Protein AF-A0A968HLN9-F1 (afdb_monomer)

Nearest PDB structures (foldseek):
  6zmz-assembly1_AAA  TM=4.557E-01  e=1.512E-01  Thermoproteus uzoniensis
  4cr3-assembly1_W  TM=6.398E-01  e=1.489E+00  Saccharomyces cerevisiae
  3bof-assembly1_B  TM=3.908E-01  e=5.205E-01  Thermotoga maritima
  8wp5-assembly1_A  TM=4.294E-01  e=1.685E+00  Lycium barbarum
  7f1b-assembly1_A  TM=4.075E-01  e=7.427E+00  Candidatus Odinarchaeum yellowstonii

Structure (mmCIF, N/CA/C/O backbone):
data_AF-A0A968HLN9-F1
#
_entry.id   AF-A0A968HLN9-F1
#
loop_
_atom_site.group_PDB
_atom_site.id
_atom_site.type_symbol
_atom_site.label_atom_id
_atom_site.label_alt_id
_atom_site.label_comp_id
_atom_site.label_asym_id
_atom_site.label_entity_id
_atom_site.label_seq_id
_atom_site.pdbx_PDB_ins_code
_atom_site.Cartn_x
_atom_site.Cartn_y
_atom_site.Cartn_z
_atom_site.occupancy
_atom_site.B_iso_or_equiv
_atom_site.auth_seq_id
_atom_site.auth_comp_id
_atom_site.auth_asym_id
_atom_site.auth_atom_id
_atom_site.pdbx_PDB_model_num
ATOM 1 N N . MET A 1 1 ? 10.246 9.415 1.550 1.00 47.06 1 MET A N 1
ATOM 2 C CA . MET A 1 1 ? 8.788 9.503 1.783 1.00 47.06 1 MET A CA 1
ATOM 3 C C . MET A 1 1 ? 8.333 8.751 3.040 1.00 47.06 1 MET A C 1
ATOM 5 O O . MET A 1 1 ? 7.168 8.877 3.373 1.00 47.06 1 MET A O 1
ATOM 9 N N . ALA A 1 2 ? 9.206 8.010 3.747 1.00 43.88 2 ALA A N 1
ATOM 10 C CA . ALA A 1 2 ? 8.809 7.194 4.905 1.00 43.88 2 ALA A CA 1
ATOM 11 C C . ALA A 1 2 ? 9.745 7.294 6.136 1.00 43.88 2 ALA A C 1
ATOM 13 O O . ALA A 1 2 ? 9.600 6.511 7.062 1.00 43.88 2 ALA A O 1
ATOM 14 N N . SER A 1 3 ? 10.699 8.235 6.165 1.00 43.88 3 SER A N 1
ATOM 15 C CA . SER A 1 3 ? 11.645 8.401 7.293 1.00 43.88 3 SER A CA 1
ATOM 16 C C . SER A 1 3 ? 12.257 9.807 7.410 1.00 43.88 3 SER A C 1
ATOM 18 O O . SER A 1 3 ? 13.321 9.996 7.997 1.00 43.88 3 SER A O 1
ATOM 20 N N . GLY A 1 4 ? 11.627 10.809 6.784 1.00 44.47 4 GLY A N 1
ATOM 21 C CA . GLY A 1 4 ? 12.036 12.210 6.938 1.00 44.47 4 GLY A CA 1
ATOM 22 C C . GLY A 1 4 ? 11.512 12.796 8.251 1.00 44.47 4 GLY A C 1
ATOM 23 O O . GLY A 1 4 ? 10.702 12.166 8.905 1.00 44.47 4 GLY A O 1
ATOM 24 N N . ALA A 1 5 ? 11.921 14.018 8.601 1.00 40.78 5 ALA A N 1
ATOM 25 C CA . ALA A 1 5 ? 11.563 14.690 9.862 1.00 40.78 5 ALA A CA 1
ATOM 26 C C . ALA A 1 5 ? 10.052 14.975 10.087 1.00 40.78 5 ALA A C 1
ATOM 28 O O . ALA A 1 5 ? 9.721 15.616 11.079 1.00 40.78 5 ALA A O 1
ATOM 29 N N . GLU A 1 6 ? 9.179 14.542 9.171 1.00 56.38 6 GLU A N 1
ATOM 30 C CA . GLU A 1 6 ? 7.708 14.557 9.260 1.00 56.38 6 GLU A CA 1
ATOM 31 C C . GLU A 1 6 ? 7.157 13.280 8.583 1.00 56.38 6 GLU A C 1
ATOM 33 O O . GLU A 1 6 ? 6.436 13.318 7.593 1.00 56.38 6 GLU A O 1
ATOM 38 N N . SER A 1 7 ? 7.601 12.107 9.038 1.00 68.94 7 SER A N 1
ATOM 39 C CA . SER A 1 7 ? 7.260 10.819 8.431 1.00 68.94 7 SER A CA 1
ATOM 40 C C . SER A 1 7 ? 5.811 10.384 8.715 1.00 68.94 7 SER A C 1
ATOM 42 O O . SER A 1 7 ? 5.208 10.833 9.683 1.00 68.94 7 SER A O 1
ATOM 44 N N . LEU A 1 8 ? 5.260 9.429 7.940 1.00 75.75 8 LEU A N 1
ATOM 45 C CA . LEU A 1 8 ? 3.994 8.734 8.276 1.00 75.75 8 LEU A CA 1
ATOM 46 C C . LEU A 1 8 ? 4.011 8.195 9.715 1.00 75.75 8 LEU A C 1
ATOM 48 O O . LEU A 1 8 ? 2.990 8.173 10.397 1.00 75.75 8 LEU A O 1
ATOM 52 N N . PHE A 1 9 ? 5.184 7.743 10.138 1.00 78.31 9 PHE A N 1
ATOM 53 C CA . PHE A 1 9 ? 5.446 7.193 11.455 1.00 78.31 9 PHE A CA 1
ATOM 54 C C . PHE A 1 9 ? 5.279 8.256 12.557 1.00 78.31 9 PHE A C 1
ATOM 56 O O . PHE A 1 9 ? 4.643 7.972 13.567 1.00 78.31 9 PHE A O 1
ATOM 63 N N . ASP A 1 10 ? 5.662 9.510 12.281 1.00 76.06 10 ASP A N 1
ATOM 64 C CA . ASP A 1 10 ? 5.589 10.655 13.202 1.00 76.06 10 ASP A CA 1
ATOM 65 C C . ASP A 1 10 ? 4.196 11.313 13.291 1.00 76.06 10 ASP A C 1
ATOM 67 O O . ASP A 1 10 ? 3.992 12.252 14.065 1.00 76.06 10 ASP A O 1
ATOM 71 N N . VAL A 1 11 ? 3.223 10.872 12.485 1.00 76.38 11 VAL A N 1
ATOM 72 C CA . VAL A 1 11 ? 1.872 11.453 12.475 1.00 76.38 11 VAL A CA 1
ATOM 73 C C . VAL A 1 11 ? 1.192 11.209 13.824 1.00 76.38 11 VAL A C 1
ATOM 75 O O . VAL A 1 11 ? 0.826 10.081 14.152 1.00 76.38 11 VAL A O 1
ATOM 78 N N . GLU A 1 12 ? 0.987 12.275 14.603 1.00 77.69 12 GLU A N 1
ATOM 79 C CA . GLU A 1 12 ? 0.301 12.184 15.892 1.00 77.69 12 GLU A CA 1
ATOM 80 C C . GLU A 1 12 ? -1.202 11.930 15.720 1.00 77.69 12 GLU A C 1
ATOM 82 O O . GLU A 1 12 ? -1.925 12.723 15.116 1.00 77.69 12 GLU A O 1
ATOM 87 N N . VAL A 1 13 ? -1.707 10.868 16.350 1.00 76.12 13 VAL A N 1
ATOM 88 C CA . VAL A 1 13 ? -3.147 10.625 16.476 1.00 76.12 13 VAL A CA 1
ATOM 89 C C . VAL A 1 13 ? -3.720 11.587 17.505 1.00 76.12 13 VAL A C 1
ATOM 91 O O . VAL A 1 13 ? -3.496 11.432 18.710 1.00 76.12 13 VAL A O 1
ATOM 94 N N . THR A 1 14 ? -4.496 12.567 17.039 1.00 74.69 14 THR A N 1
ATOM 95 C CA . THR A 1 14 ? -4.960 13.717 17.836 1.00 74.69 14 THR A CA 1
ATOM 96 C C . THR A 1 14 ? -5.628 13.314 19.159 1.00 74.69 14 THR A C 1
ATOM 98 O O . THR A 1 14 ? -5.418 13.944 20.199 1.00 74.69 14 THR A O 1
ATOM 101 N N . ASP A 1 15 ? -6.412 12.235 19.149 1.00 72.44 15 ASP A N 1
ATOM 102 C CA . ASP A 1 15 ? -7.182 11.767 20.309 1.00 72.44 15 ASP A CA 1
ATOM 103 C C . ASP A 1 15 ? -6.361 11.001 21.362 1.00 72.44 15 ASP A C 1
ATOM 105 O O . ASP A 1 15 ? -6.850 10.768 22.481 1.00 72.44 15 ASP A O 1
ATOM 109 N N . LEU A 1 16 ? -5.135 10.603 21.011 1.00 76.00 16 LEU A N 1
ATOM 110 C CA . LEU A 1 16 ? -4.209 9.846 21.855 1.00 76.00 16 LEU A CA 1
ATOM 111 C C . LEU A 1 16 ? -2.916 10.612 22.170 1.00 76.00 16 LEU A C 1
ATOM 113 O O . LEU A 1 16 ? -2.303 10.329 23.201 1.00 76.00 16 LEU A O 1
ATOM 117 N N . GLY A 1 17 ? -2.535 11.590 21.339 1.00 77.56 17 GLY A N 1
ATOM 118 C CA . GLY A 1 17 ? -1.300 12.367 21.475 1.00 77.56 17 GLY A CA 1
ATOM 119 C C . GLY A 1 17 ? -0.047 11.501 21.349 1.00 77.56 17 GLY A C 1
ATOM 120 O O . GLY A 1 17 ? 0.866 11.638 22.161 1.00 77.56 17 GLY A O 1
ATOM 121 N N . ARG A 1 18 ? -0.062 10.547 20.410 1.00 77.88 18 ARG A N 1
ATOM 122 C CA . ARG A 1 18 ? 1.025 9.597 20.143 1.00 77.88 18 ARG A CA 1
ATOM 123 C C . ARG A 1 18 ? 1.230 9.417 18.638 1.00 77.88 18 ARG A C 1
ATOM 125 O O . ARG A 1 18 ? 0.228 9.506 17.922 1.00 77.88 18 ARG A O 1
ATOM 132 N N . PRO A 1 19 ? 2.468 9.154 18.187 1.00 82.25 19 PRO A N 1
ATOM 133 C CA . PRO A 1 19 ? 2.762 8.862 16.787 1.00 82.25 19 PRO A CA 1
ATOM 134 C C . PRO A 1 19 ? 2.044 7.589 16.327 1.00 82.25 19 PRO A C 1
ATOM 136 O O . PRO A 1 19 ? 1.707 6.725 17.138 1.00 82.25 19 PRO A O 1
ATOM 139 N N . LEU A 1 20 ? 1.783 7.472 15.026 1.00 82.94 20 LEU A N 1
ATOM 140 C CA . LEU A 1 20 ? 1.048 6.348 14.449 1.00 82.94 20 LEU A CA 1
ATOM 141 C C . LEU A 1 20 ? 1.741 5.008 14.725 1.00 82.94 20 LEU A C 1
ATOM 143 O O . LEU A 1 20 ? 1.075 4.017 15.018 1.00 82.94 20 LEU A O 1
ATOM 147 N N . GLU A 1 21 ? 3.065 4.965 14.642 1.00 82.88 21 GLU A N 1
ATOM 148 C CA . GLU A 1 21 ? 3.851 3.735 14.791 1.00 82.88 21 GLU A CA 1
ATOM 149 C C . GLU A 1 21 ? 3.768 3.090 16.184 1.00 82.88 21 GLU A C 1
ATOM 151 O O . GLU A 1 21 ? 3.813 1.862 16.312 1.00 82.88 21 GLU A O 1
ATOM 156 N N . ASP A 1 22 ? 3.502 3.900 17.212 1.00 82.69 22 ASP A N 1
ATOM 157 C CA . ASP A 1 22 ? 3.206 3.431 18.567 1.00 82.69 22 ASP A CA 1
ATOM 158 C C . ASP A 1 22 ? 1.858 2.682 18.636 1.00 82.69 22 ASP A C 1
ATOM 160 O O . ASP A 1 22 ? 1.561 1.986 19.608 1.00 82.69 22 ASP A O 1
ATOM 164 N N . LEU A 1 23 ? 0.988 2.847 17.637 1.00 83.81 23 LEU A N 1
ATOM 165 C CA . LEU A 1 23 ? -0.427 2.471 17.710 1.00 83.81 23 LEU A CA 1
ATOM 166 C C . LEU A 1 23 ? -0.817 1.346 16.749 1.00 83.81 23 LEU A C 1
ATOM 168 O O . LEU A 1 23 ? -1.825 0.674 16.981 1.00 83.81 23 LEU A O 1
ATOM 172 N N . VAL A 1 24 ? -0.057 1.139 15.673 1.00 87.50 24 VAL A N 1
ATOM 173 C CA . VAL A 1 24 ? -0.370 0.156 14.625 1.00 87.50 24 VAL A CA 1
ATOM 174 C C . VAL A 1 24 ? 0.823 -0.716 14.265 1.00 87.50 24 VAL A C 1
ATOM 176 O O . VAL A 1 24 ? 1.973 -0.399 14.548 1.00 87.50 24 VAL A O 1
ATOM 179 N N . HIS A 1 25 ? 0.535 -1.818 13.574 1.00 90.50 25 HIS A N 1
ATOM 180 C CA . HIS A 1 25 ? 1.537 -2.519 12.782 1.00 90.50 25 HIS A CA 1
ATOM 181 C C . HIS A 1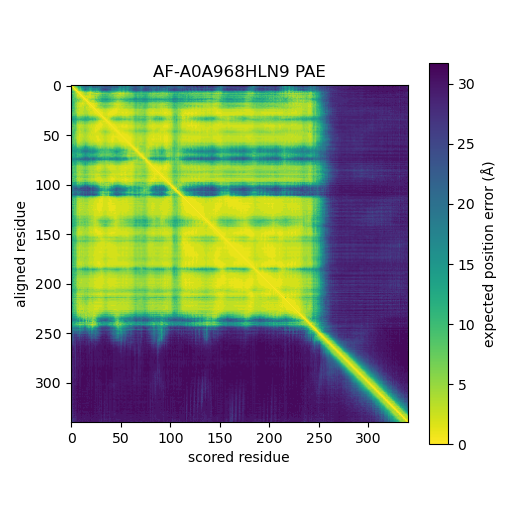 25 ? 1.454 -2.040 11.335 1.00 90.50 25 HIS A C 1
ATOM 183 O O . HIS A 1 25 ? 0.377 -2.068 10.734 1.00 90.50 25 HIS A O 1
ATOM 189 N N . LEU A 1 26 ? 2.587 -1.638 10.767 1.00 91.44 26 LEU A N 1
ATOM 190 C CA . LEU A 1 26 ? 2.676 -1.162 9.390 1.00 91.44 26 LEU A CA 1
ATOM 191 C C . LEU A 1 26 ? 3.357 -2.206 8.513 1.00 91.44 26 LEU A C 1
ATOM 193 O O . LEU A 1 26 ? 4.258 -2.916 8.946 1.00 91.44 26 LEU A O 1
ATOM 197 N N . GLY A 1 27 ? 2.894 -2.308 7.271 1.00 94.56 27 GLY A N 1
ATOM 198 C CA . GLY A 1 27 ? 3.486 -3.148 6.236 1.00 94.56 27 GLY A CA 1
ATOM 199 C C . GLY A 1 27 ? 3.497 -2.399 4.909 1.00 94.56 27 GLY A C 1
ATOM 200 O O . GLY A 1 27 ? 2.687 -1.497 4.692 1.00 94.56 27 GLY A O 1
ATOM 201 N N . LEU A 1 28 ? 4.418 -2.770 4.024 1.00 95.88 28 LEU A N 1
ATOM 202 C CA . LEU A 1 28 ? 4.656 -2.087 2.757 1.00 95.88 28 LEU A CA 1
ATOM 203 C C . LEU A 1 28 ? 4.607 -3.071 1.598 1.00 95.88 28 LEU A C 1
ATOM 205 O O . LEU A 1 28 ? 5.318 -4.079 1.584 1.00 95.88 28 LEU A O 1
ATOM 209 N N . ILE A 1 29 ? 3.806 -2.740 0.589 1.00 95.94 29 ILE A N 1
ATOM 210 C CA . ILE A 1 29 ? 3.745 -3.460 -0.680 1.00 95.94 29 ILE A CA 1
ATOM 211 C C . ILE A 1 29 ? 4.035 -2.477 -1.804 1.00 95.94 29 ILE A C 1
ATOM 213 O O . ILE A 1 29 ? 3.473 -1.386 -1.846 1.00 95.94 29 ILE A O 1
ATOM 217 N N . VAL A 1 30 ? 4.877 -2.900 -2.740 1.00 93.38 30 VAL A N 1
ATOM 218 C CA . VAL A 1 30 ? 5.107 -2.197 -4.006 1.00 93.38 30 VAL A CA 1
ATOM 219 C C . VAL A 1 30 ? 4.538 -3.001 -5.157 1.00 93.38 30 VAL A C 1
ATOM 221 O O . VAL A 1 30 ? 4.338 -4.213 -5.054 1.00 93.38 30 VAL A O 1
ATOM 224 N N . PHE A 1 31 ? 4.264 -2.316 -6.257 1.00 93.06 31 PHE A N 1
ATOM 225 C CA . PHE A 1 31 ? 3.805 -2.890 -7.510 1.00 93.06 31 PHE A CA 1
ATOM 226 C C . PHE A 1 31 ? 4.233 -1.974 -8.651 1.00 93.06 31 PHE A C 1
ATOM 228 O O . PHE A 1 31 ? 4.502 -0.794 -8.440 1.00 93.06 31 PHE A O 1
ATOM 235 N N . GLY A 1 32 ? 4.263 -2.508 -9.867 1.00 88.25 32 GLY A N 1
ATOM 236 C CA . GLY A 1 32 ? 4.588 -1.678 -11.013 1.00 88.25 32 GLY A CA 1
ATOM 237 C C . GLY A 1 32 ? 4.592 -2.451 -12.318 1.00 88.25 32 GLY A C 1
ATOM 238 O O . GLY A 1 32 ? 3.652 -2.316 -13.091 1.00 88.25 32 GLY A O 1
ATOM 239 N N . SER A 1 33 ? 5.612 -3.279 -12.553 1.00 85.62 33 SER A N 1
ATOM 240 C CA . SER A 1 33 ? 5.805 -4.103 -13.759 1.00 85.62 33 SER A CA 1
ATOM 241 C C . SER A 1 33 ? 5.303 -5.551 -13.623 1.00 85.62 33 SER A C 1
ATOM 243 O O . SER A 1 33 ? 5.229 -6.094 -12.52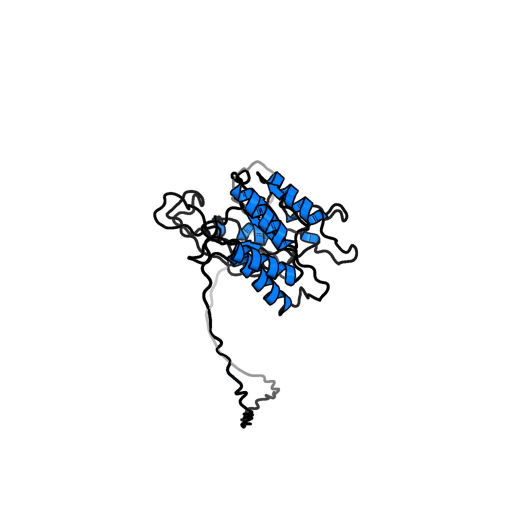3 1.00 85.62 33 SER A O 1
ATOM 245 N N . ASP A 1 34 ? 4.981 -6.195 -14.753 1.00 83.00 34 ASP A N 1
ATOM 246 C CA . ASP A 1 34 ? 4.646 -7.624 -14.859 1.00 83.00 34 ASP A CA 1
ATOM 247 C C . ASP A 1 34 ? 5.832 -8.49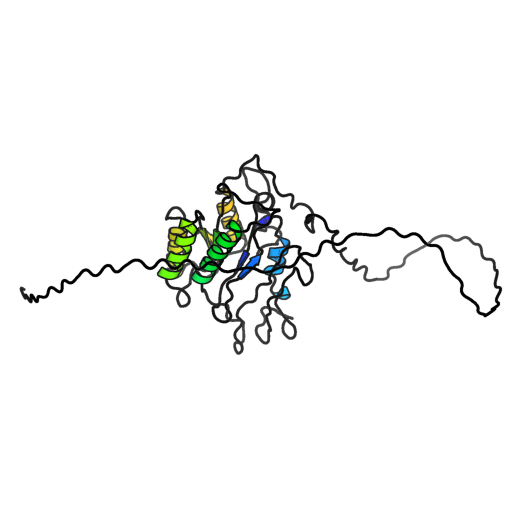0 -15.325 1.00 83.00 34 ASP A C 1
ATOM 249 O O . ASP A 1 34 ? 5.795 -9.718 -15.201 1.00 83.00 34 ASP A O 1
ATOM 253 N N . ALA A 1 35 ? 6.891 -7.863 -15.845 1.00 78.62 35 ALA A N 1
ATOM 254 C CA . ALA A 1 35 ? 8.084 -8.528 -16.352 1.00 78.62 35 ALA A CA 1
ATOM 255 C C . ALA A 1 35 ? 9.358 -7.687 -16.089 1.00 78.62 35 ALA A C 1
ATOM 257 O O . ALA A 1 35 ? 9.666 -6.777 -16.864 1.00 78.62 35 ALA A O 1
ATOM 258 N N . PRO A 1 36 ? 10.139 -8.004 -15.036 1.00 78.81 36 PRO A N 1
ATOM 259 C CA . PRO A 1 36 ? 9.810 -8.961 -13.976 1.00 78.81 36 PRO A CA 1
ATOM 260 C C . PRO A 1 36 ? 8.613 -8.486 -13.124 1.00 78.81 36 PRO A C 1
ATOM 262 O O . PRO A 1 36 ? 8.410 -7.278 -13.017 1.00 78.81 36 PRO A O 1
ATOM 265 N N . PRO A 1 37 ? 7.843 -9.407 -12.506 1.00 84.25 37 PRO A N 1
ATOM 266 C CA . PRO A 1 37 ? 6.770 -9.040 -11.587 1.00 84.25 37 PRO A CA 1
ATOM 267 C C . PRO A 1 37 ? 7.321 -8.293 -10.374 1.00 84.25 37 PRO A C 1
ATOM 269 O O . PRO A 1 37 ? 8.125 -8.839 -9.605 1.00 84.25 37 PRO A O 1
ATOM 272 N N . GLU A 1 38 ? 6.876 -7.058 -10.212 1.00 88.31 38 GLU A N 1
ATOM 273 C CA . GLU A 1 38 ? 7.338 -6.146 -9.169 1.00 88.31 38 GLU A CA 1
ATOM 274 C C . GLU A 1 38 ? 6.444 -6.172 -7.929 1.00 88.31 38 GLU A C 1
ATOM 276 O O . GLU A 1 38 ? 6.838 -5.663 -6.887 1.00 88.31 38 GLU A O 1
ATOM 281 N N . GLU A 1 39 ? 5.269 -6.810 -7.997 1.00 92.00 39 GLU A N 1
ATOM 282 C CA . GLU A 1 39 ? 4.374 -6.937 -6.852 1.00 92.00 39 GLU A CA 1
ATOM 283 C C . GLU A 1 39 ? 5.015 -7.742 -5.706 1.00 92.00 39 GLU A C 1
ATOM 285 O O . GLU A 1 39 ? 5.119 -8.979 -5.750 1.00 92.00 39 GLU A O 1
ATOM 290 N N . LYS A 1 40 ? 5.455 -7.044 -4.653 1.00 92.94 40 LYS A N 1
ATOM 291 C CA . LYS A 1 40 ? 6.174 -7.619 -3.506 1.00 92.94 40 LYS A CA 1
ATOM 292 C C . LYS A 1 40 ? 5.730 -6.979 -2.201 1.00 92.94 40 LYS A C 1
ATOM 294 O O . LYS A 1 40 ? 5.546 -5.771 -2.133 1.00 92.94 40 LYS A O 1
ATOM 299 N N . VAL A 1 41 ? 5.645 -7.804 -1.161 1.00 95.69 41 VAL A N 1
ATOM 300 C CA . VAL A 1 41 ? 5.707 -7.333 0.226 1.00 95.69 41 VAL A CA 1
ATOM 301 C C . VAL A 1 41 ? 7.166 -6.981 0.493 1.00 95.69 41 VAL A C 1
ATOM 303 O O . VAL A 1 41 ? 8.026 -7.861 0.401 1.00 95.69 41 VAL A O 1
ATOM 306 N N . LEU A 1 42 ? 7.436 -5.700 0.728 1.00 95.31 42 LEU A N 1
ATOM 307 C CA . LEU A 1 42 ? 8.758 -5.208 1.103 1.00 95.31 42 LEU A CA 1
ATOM 308 C C . LEU A 1 42 ? 8.960 -5.288 2.609 1.00 95.31 42 LEU A C 1
ATOM 310 O O . LEU A 1 42 ? 9.998 -5.754 3.057 1.00 95.31 42 LEU A O 1
ATOM 314 N N . VAL A 1 43 ? 7.938 -4.898 3.368 1.00 95.00 43 VAL A N 1
ATOM 315 C CA . VAL A 1 43 ? 7.931 -4.934 4.832 1.00 95.00 43 VAL A CA 1
ATOM 316 C C . VAL A 1 43 ? 6.646 -5.627 5.269 1.00 95.00 43 VAL A C 1
ATOM 318 O O . VAL A 1 43 ? 5.566 -5.277 4.787 1.00 95.00 43 VAL A O 1
ATOM 321 N N . GLN A 1 44 ? 6.750 -6.644 6.123 1.00 94.06 44 GLN A N 1
ATOM 322 C CA . GLN A 1 44 ? 5.575 -7.306 6.695 1.00 94.06 44 GLN A CA 1
ATOM 323 C C . GLN A 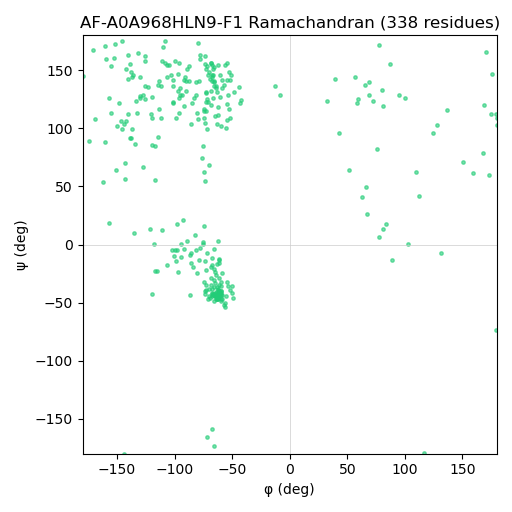1 44 ? 4.980 -6.456 7.827 1.00 94.06 44 GLN A C 1
ATOM 325 O O . GLN A 1 44 ? 5.678 -5.629 8.396 1.00 94.06 44 GLN A O 1
ATOM 330 N N . TYR A 1 45 ? 3.707 -6.678 8.173 1.00 92.69 45 TYR A N 1
ATOM 331 C CA . TYR A 1 45 ? 3.087 -6.043 9.336 1.00 92.69 45 TYR A CA 1
ATOM 332 C C . TYR A 1 45 ? 3.909 -6.267 10.611 1.00 92.69 45 TYR A C 1
ATOM 334 O O . TYR A 1 45 ? 3.993 -7.395 11.111 1.00 92.69 45 TYR A O 1
ATOM 342 N N . GLY A 1 46 ? 4.418 -5.181 11.183 1.00 89.75 46 GLY A N 1
ATOM 343 C CA . GLY A 1 46 ? 4.967 -5.182 12.530 1.00 89.75 46 GLY A CA 1
ATOM 344 C C . GLY A 1 46 ? 5.053 -3.785 13.142 1.00 89.75 46 GLY A C 1
ATOM 345 O O . GLY A 1 46 ? 4.763 -2.796 12.461 1.00 89.75 46 GLY A O 1
ATOM 346 N N . PRO A 1 47 ? 5.366 -3.722 14.443 1.00 86.56 47 PRO A N 1
ATOM 347 C CA . PRO A 1 47 ? 5.582 -2.470 15.159 1.00 86.56 47 PRO A CA 1
ATOM 348 C C . PRO A 1 47 ? 6.927 -1.857 14.762 1.00 86.56 47 PRO A C 1
ATOM 350 O O . PRO A 1 47 ? 7.815 -2.616 14.381 1.00 86.56 47 PRO A O 1
ATOM 353 N N . CYS A 1 48 ? 7.068 -0.534 14.900 1.00 85.12 48 CYS A N 1
ATOM 354 C CA . CYS A 1 48 ? 8.363 0.155 14.810 1.00 85.12 48 CYS A CA 1
ATOM 355 C C . CYS A 1 48 ? 9.124 -0.225 13.517 1.00 85.12 48 CYS A C 1
ATOM 357 O O . CYS A 1 48 ? 10.099 -0.969 13.508 1.00 85.12 48 CYS A O 1
ATOM 359 N N . MET A 1 49 ? 8.530 0.137 12.372 1.00 87.38 49 MET A N 1
ATOM 360 C CA . MET A 1 49 ? 8.984 -0.282 11.033 1.00 87.38 49 MET A CA 1
A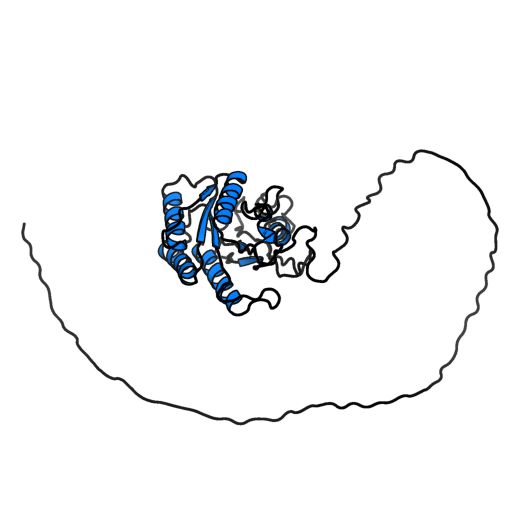TOM 361 C C . MET A 1 49 ? 9.564 0.882 10.225 1.00 87.38 49 MET A C 1
ATOM 363 O O . MET A 1 49 ? 9.739 0.759 9.007 1.00 87.38 49 MET A O 1
ATOM 367 N N . GLN A 1 50 ? 9.830 2.023 10.867 1.00 87.56 50 GLN A N 1
ATOM 368 C CA . GLN A 1 50 ? 10.297 3.226 10.186 1.00 87.56 50 GLN A CA 1
ATOM 369 C C . GLN A 1 50 ? 11.608 2.963 9.441 1.00 87.56 50 GLN A C 1
ATOM 371 O O . GLN A 1 50 ? 11.722 3.271 8.249 1.00 87.56 50 GLN A O 1
ATOM 376 N N . ASP A 1 51 ? 12.565 2.314 10.103 1.00 86.56 51 ASP A N 1
ATOM 377 C CA . ASP A 1 51 ? 13.862 1.985 9.515 1.00 86.56 51 ASP A CA 1
ATOM 378 C C . ASP A 1 51 ? 13.737 0.949 8.392 1.00 86.56 51 ASP A C 1
ATOM 380 O O . ASP A 1 51 ? 14.376 1.080 7.342 1.00 86.56 51 ASP A O 1
ATOM 384 N N . ASN A 1 52 ? 12.851 -0.037 8.546 1.00 91.19 52 ASN A N 1
ATOM 385 C CA . ASN A 1 52 ? 12.571 -1.029 7.511 1.00 91.19 52 ASN A CA 1
ATOM 386 C C . ASN A 1 52 ? 11.997 -0.370 6.252 1.00 91.19 52 ASN A C 1
ATOM 388 O O . ASN A 1 52 ? 12.414 -0.703 5.143 1.00 91.19 52 ASN A O 1
ATOM 392 N N . PHE A 1 53 ? 11.074 0.587 6.397 1.00 91.75 53 PHE A N 1
ATOM 393 C CA . PHE A 1 53 ? 10.525 1.345 5.270 1.00 91.75 53 PHE A CA 1
ATOM 394 C C . PHE A 1 53 ? 11.582 2.245 4.628 1.00 91.75 53 PHE A C 1
ATOM 396 O O . PHE A 1 53 ? 11.654 2.311 3.398 1.00 91.75 53 PHE A O 1
ATOM 403 N N . ALA A 1 54 ? 12.395 2.927 5.441 1.00 88.88 54 ALA A N 1
ATOM 404 C CA . ALA A 1 54 ? 13.484 3.777 4.973 1.00 88.88 54 ALA A CA 1
ATOM 405 C C . ALA A 1 54 ? 14.457 2.985 4.098 1.00 88.88 54 ALA A C 1
ATOM 407 O O . ALA A 1 54 ? 14.729 3.372 2.964 1.00 88.88 54 ALA A O 1
ATOM 408 N N . TRP A 1 55 ? 14.925 1.849 4.616 1.00 90.88 55 TRP A N 1
ATOM 409 C CA . TRP A 1 55 ? 15.863 0.971 3.934 1.00 90.88 55 TRP A CA 1
ATOM 410 C C . TRP A 1 55 ? 15.233 0.327 2.695 1.00 90.88 55 TRP A C 1
ATOM 412 O O . TRP A 1 55 ? 15.847 0.298 1.628 1.00 90.88 55 TRP A O 1
ATOM 422 N N . ALA A 1 56 ? 13.983 -0.136 2.797 1.00 92.56 56 ALA A N 1
ATOM 423 C CA . ALA A 1 56 ? 13.289 -0.785 1.690 1.00 92.56 56 ALA A CA 1
ATOM 424 C C . ALA A 1 56 ? 13.034 0.157 0.502 1.00 92.56 56 ALA A C 1
ATOM 426 O O . ALA A 1 56 ? 13.032 -0.292 -0.642 1.00 92.56 56 ALA A O 1
ATOM 427 N N . LEU A 1 57 ? 12.797 1.447 0.754 1.00 89.75 57 LEU A N 1
ATOM 428 C CA . LEU A 1 57 ? 12.489 2.442 -0.279 1.00 89.75 57 LEU A CA 1
ATOM 429 C C . LEU A 1 57 ? 13.697 3.281 -0.716 1.00 89.75 57 LEU A C 1
ATOM 431 O O . LEU A 1 57 ? 13.558 4.100 -1.628 1.00 89.75 57 LEU A O 1
ATOM 435 N N . ASP A 1 58 ? 14.862 3.115 -0.087 1.00 87.19 58 ASP A N 1
ATOM 436 C CA . ASP A 1 58 ? 16.081 3.796 -0.514 1.00 87.19 58 ASP A CA 1
ATOM 437 C C . ASP A 1 58 ? 16.609 3.141 -1.800 1.00 87.19 58 ASP A C 1
ATOM 439 O O . ASP A 1 58 ? 17.012 1.980 -1.784 1.00 87.19 58 ASP A O 1
ATOM 443 N N . PRO A 1 59 ? 16.669 3.852 -2.937 1.00 82.06 59 PRO A N 1
ATOM 444 C CA . PRO A 1 59 ? 17.220 3.277 -4.157 1.00 82.06 59 PRO A CA 1
ATOM 445 C C . PRO A 1 59 ? 18.677 2.808 -4.003 1.00 82.06 59 PRO A C 1
ATOM 447 O O . PRO A 1 59 ? 19.109 1.924 -4.737 1.00 82.06 59 PRO A O 1
ATOM 450 N N . ASN A 1 60 ? 19.450 3.353 -3.061 1.00 83.69 60 ASN A N 1
ATOM 451 C CA . ASN A 1 60 ? 20.834 2.929 -2.853 1.00 83.69 60 ASN A CA 1
ATOM 452 C C . ASN A 1 60 ? 20.953 1.507 -2.287 1.00 83.69 60 ASN A C 1
ATOM 454 O O . ASN A 1 60 ? 22.016 0.910 -2.433 1.00 83.69 60 ASN A O 1
ATOM 458 N N . THR A 1 61 ? 19.898 0.951 -1.679 1.00 87.56 61 THR A N 1
ATOM 459 C CA . THR A 1 61 ? 19.915 -0.426 -1.152 1.00 87.56 61 THR A CA 1
ATOM 460 C C . THR A 1 61 ? 19.692 -1.468 -2.242 1.00 87.56 61 THR A C 1
ATOM 462 O O . THR A 1 61 ? 20.142 -2.596 -2.119 1.00 87.56 61 THR A O 1
ATOM 465 N N . SER A 1 62 ? 19.044 -1.094 -3.346 1.00 85.12 62 SER A N 1
ATOM 466 C CA . SER A 1 62 ? 18.797 -1.995 -4.480 1.00 85.12 62 SER A CA 1
ATOM 467 C C . SER A 1 62 ? 19.762 -1.806 -5.646 1.00 85.12 62 SER A C 1
ATOM 469 O O . SER A 1 62 ? 19.703 -2.557 -6.622 1.00 85.12 62 SER A O 1
ATOM 471 N N . CYS A 1 63 ? 20.579 -0.756 -5.618 1.00 82.38 63 CYS A N 1
ATOM 472 C CA . CYS A 1 63 ? 21.422 -0.371 -6.738 1.00 82.38 63 CYS A CA 1
ATOM 473 C C . CYS A 1 63 ? 22.812 -1.017 -6.625 1.00 82.38 63 CYS A C 1
ATOM 475 O O . CYS A 1 63 ? 23.585 -0.711 -5.718 1.00 82.38 63 CYS A O 1
ATOM 477 N N . GLU A 1 64 ? 23.186 -1.842 -7.609 1.00 78.25 64 GLU A N 1
ATOM 478 C CA . GLU A 1 64 ? 24.511 -2.466 -7.686 1.00 78.25 64 GLU A CA 1
ATOM 479 C C . GLU A 1 64 ? 25.493 -1.713 -8.603 1.00 78.25 64 GLU A C 1
ATOM 481 O O . GLU A 1 64 ? 25.215 -1.415 -9.770 1.00 78.25 64 GLU A O 1
ATOM 486 N N . GLN A 1 65 ? 26.712 -1.473 -8.107 1.00 75.69 65 GLN A N 1
ATOM 487 C CA . GLN A 1 65 ? 27.814 -0.947 -8.920 1.00 75.69 65 GLN A CA 1
ATOM 488 C C . GLN A 1 65 ? 28.272 -1.966 -9.992 1.00 75.69 65 GLN A C 1
ATOM 490 O O . GLN A 1 65 ? 28.337 -3.164 -9.710 1.00 75.69 65 GLN A O 1
ATOM 495 N N . PRO A 1 66 ? 28.702 -1.525 -11.197 1.00 71.25 66 PRO A N 1
ATOM 496 C CA . PRO A 1 66 ? 28.873 -0.138 -11.637 1.00 71.25 66 PRO A CA 1
ATOM 497 C C . PRO A 1 66 ? 27.560 0.516 -12.098 1.00 71.25 66 PRO A C 1
ATOM 499 O O . PRO A 1 66 ? 26.800 -0.103 -12.839 1.00 71.25 66 PRO A O 1
ATOM 502 N N . GLY A 1 67 ? 27.352 1.789 -11.743 1.00 69.56 67 GLY A N 1
ATOM 503 C CA . GLY A 1 67 ? 26.199 2.576 -12.214 1.00 69.56 67 GLY A CA 1
ATOM 504 C C . GLY A 1 67 ? 25.425 3.325 -11.132 1.00 69.56 67 GLY A C 1
ATOM 505 O O . GLY A 1 67 ? 24.571 4.138 -11.458 1.00 69.56 67 GLY A O 1
ATOM 506 N N . CYS A 1 68 ? 25.751 3.102 -9.861 1.00 73.88 68 CYS A N 1
ATOM 507 C CA . CYS A 1 68 ? 24.968 3.584 -8.719 1.00 73.88 68 CYS A CA 1
ATOM 508 C C . CYS A 1 68 ? 25.482 4.876 -8.092 1.00 73.88 68 CYS A C 1
ATOM 510 O O . CYS A 1 68 ? 25.132 5.199 -6.964 1.00 73.88 68 CYS A O 1
ATOM 512 N N . ASP A 1 69 ? 26.319 5.620 -8.815 1.00 77.62 69 ASP A N 1
ATOM 513 C CA . ASP A 1 69 ? 26.759 6.948 -8.372 1.00 77.62 69 ASP A CA 1
ATOM 514 C C . ASP A 1 69 ? 25.598 7.957 -8.400 1.00 77.62 69 ASP A C 1
ATOM 516 O O . ASP A 1 69 ? 25.569 8.903 -7.616 1.00 77.62 69 ASP A O 1
ATOM 520 N N . ASP A 1 70 ? 24.640 7.741 -9.305 1.00 74.50 70 ASP A N 1
ATOM 521 C CA . ASP A 1 70 ? 23.351 8.422 -9.347 1.00 74.50 70 ASP A CA 1
ATOM 522 C C . ASP A 1 70 ? 22.266 7.372 -9.645 1.00 74.50 70 ASP A C 1
ATOM 524 O O . ASP A 1 70 ? 22.096 6.999 -10.812 1.00 74.50 70 ASP A O 1
ATOM 528 N N . PRO A 1 71 ? 21.525 6.879 -8.633 1.00 67.38 71 PRO A N 1
ATOM 529 C CA . PRO A 1 71 ? 20.457 5.899 -8.845 1.00 67.38 71 PRO A CA 1
ATOM 530 C C . PRO A 1 71 ? 19.329 6.421 -9.753 1.00 67.38 71 PRO A C 1
ATOM 532 O O . PRO A 1 71 ? 18.516 5.645 -10.251 1.00 67.38 71 PRO A O 1
ATOM 535 N N . TRP A 1 72 ? 19.288 7.726 -10.024 1.00 71.81 72 TRP A N 1
ATOM 536 C CA . TRP A 1 72 ? 18.336 8.363 -10.932 1.00 71.81 72 TRP A CA 1
ATOM 537 C C . TRP A 1 72 ? 18.948 8.690 -12.303 1.00 71.81 72 TRP A C 1
ATOM 539 O O . TRP A 1 72 ? 18.233 9.103 -13.218 1.00 71.81 72 TRP A O 1
ATOM 549 N N . GLY A 1 73 ? 20.254 8.464 -12.474 1.00 65.62 73 GLY A N 1
ATOM 550 C CA . GLY A 1 73 ? 21.047 8.852 -13.644 1.00 65.62 73 GLY A CA 1
ATOM 551 C C . GLY A 1 73 ? 20.768 8.038 -14.910 1.00 65.62 73 GLY A C 1
ATOM 552 O O . GLY A 1 73 ? 21.244 8.391 -15.991 1.00 65.62 73 GLY A O 1
ATOM 553 N N . GLY A 1 74 ? 19.963 6.976 -14.799 1.00 65.38 74 GLY A N 1
ATOM 554 C CA . GLY A 1 74 ? 19.626 6.081 -15.902 1.00 65.38 74 GLY A CA 1
ATOM 555 C C . GLY A 1 74 ? 20.740 5.082 -16.237 1.00 65.38 74 GLY A C 1
ATOM 556 O O . GLY A 1 74 ? 21.833 5.138 -15.682 1.00 65.38 74 GLY A O 1
ATOM 557 N N . PRO A 1 75 ? 20.473 4.108 -17.123 1.00 62.97 75 PRO A N 1
ATOM 558 C CA . PRO A 1 75 ? 21.359 2.969 -17.303 1.00 62.97 75 PRO A CA 1
ATOM 559 C C . PRO A 1 75 ? 22.730 3.313 -17.924 1.00 62.97 75 PR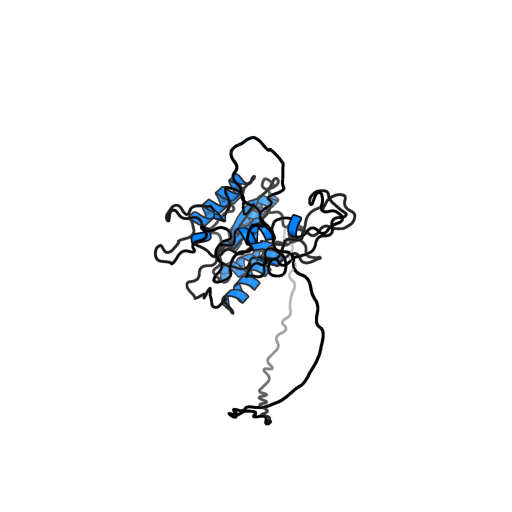O A C 1
ATOM 561 O O . PRO A 1 75 ? 22.836 4.252 -18.718 1.00 62.97 75 PRO A O 1
ATOM 564 N N . PRO A 1 76 ? 23.771 2.495 -17.661 1.00 67.88 76 PRO A N 1
ATOM 565 C CA . PRO A 1 76 ? 23.692 1.172 -17.037 1.00 67.88 76 PRO A CA 1
ATOM 566 C C . PRO A 1 76 ? 23.578 1.259 -15.509 1.00 67.88 76 PRO A C 1
ATOM 568 O O . PRO A 1 76 ? 24.526 1.655 -14.851 1.00 67.88 76 PRO A O 1
ATOM 571 N N . ILE A 1 77 ? 22.423 0.854 -14.976 1.00 71.12 77 ILE A N 1
ATOM 572 C CA . ILE A 1 77 ? 22.170 0.641 -13.552 1.00 71.12 77 ILE A CA 1
ATOM 573 C C . ILE A 1 77 ? 21.645 -0.781 -13.457 1.00 71.12 77 ILE A C 1
ATOM 575 O O . ILE A 1 77 ? 20.704 -1.141 -14.174 1.00 71.12 77 ILE A O 1
ATOM 579 N N . THR A 1 78 ? 22.290 -1.588 -12.623 1.00 74.50 78 THR A N 1
ATOM 580 C CA . THR A 1 78 ? 21.793 -2.917 -12.282 1.00 74.50 78 THR A CA 1
ATOM 581 C C . THR A 1 78 ? 21.042 -2.786 -10.975 1.00 74.50 78 THR A C 1
ATOM 583 O O . THR A 1 78 ? 21.582 -2.256 -10.009 1.00 74.50 78 THR A O 1
ATOM 586 N N . TRP A 1 79 ? 19.796 -3.242 -10.971 1.00 77.56 79 TRP A N 1
ATOM 587 C CA . TRP A 1 79 ? 18.982 -3.266 -9.773 1.00 77.56 79 TRP A CA 1
ATOM 588 C C . TRP A 1 79 ? 18.744 -4.708 -9.352 1.00 77.56 79 TRP A C 1
ATOM 590 O O . TRP A 1 79 ? 18.428 -5.546 -10.203 1.00 77.56 79 TRP A O 1
ATOM 600 N N . THR A 1 80 ? 18.857 -4.967 -8.055 1.00 80.75 80 THR A N 1
ATOM 601 C CA . THR A 1 80 ? 18.629 -6.279 -7.455 1.00 80.75 80 THR A CA 1
ATOM 602 C C . THR A 1 80 ? 17.829 -6.105 -6.168 1.00 80.75 80 THR A C 1
ATOM 604 O O . THR A 1 80 ? 17.996 -5.129 -5.446 1.00 80.75 80 THR A O 1
ATOM 607 N N . PHE A 1 81 ? 16.940 -7.056 -5.882 1.00 83.62 81 PHE A N 1
ATOM 608 C CA . PHE A 1 81 ? 16.320 -7.151 -4.563 1.00 83.62 81 PHE A CA 1
ATOM 609 C C . PHE A 1 81 ? 17.356 -7.618 -3.541 1.00 83.62 81 PHE A C 1
ATOM 611 O O . PHE A 1 81 ? 17.878 -8.729 -3.663 1.00 83.62 81 PHE A O 1
ATOM 618 N N . GLU A 1 82 ? 17.568 -6.825 -2.504 1.00 90.31 82 GLU A N 1
ATOM 619 C CA . GLU A 1 82 ? 18.276 -7.229 -1.297 1.00 90.31 82 GLU A CA 1
ATOM 620 C C . GLU A 1 82 ? 17.274 -7.571 -0.188 1.00 90.31 82 GLU A C 1
ATOM 622 O O . GLU A 1 82 ? 16.112 -7.158 -0.224 1.00 90.31 82 GLU A O 1
ATOM 627 N N . ASP A 1 83 ? 17.713 -8.363 0.791 1.00 92.25 83 ASP A N 1
ATOM 628 C CA . ASP A 1 83 ? 16.949 -8.634 2.010 1.00 92.25 83 ASP A CA 1
ATOM 629 C C . ASP A 1 83 ? 17.760 -8.147 3.210 1.00 92.25 83 ASP A C 1
ATOM 631 O O . ASP A 1 83 ? 18.767 -8.761 3.565 1.00 92.25 83 ASP A O 1
ATOM 635 N N . GLY A 1 84 ? 17.309 -7.060 3.829 1.00 90.31 84 GLY A N 1
ATOM 636 C CA . GLY A 1 84 ? 17.956 -6.396 4.954 1.00 90.31 84 GLY A CA 1
ATOM 637 C C . GLY A 1 84 ? 18.000 -7.232 6.229 1.00 90.31 84 GLY A C 1
ATOM 638 O O . GLY A 1 84 ? 18.604 -6.788 7.191 1.00 90.31 84 GLY A O 1
ATOM 639 N N . SER A 1 85 ? 17.406 -8.432 6.254 1.00 90.62 85 SER A N 1
ATOM 640 C CA . SER A 1 85 ? 17.653 -9.429 7.311 1.00 90.62 85 SER A CA 1
ATOM 641 C C . SER A 1 85 ? 18.899 -10.291 7.061 1.00 90.62 85 SER A C 1
ATOM 643 O O . SER A 1 85 ? 19.445 -10.904 7.975 1.00 90.62 85 SER A O 1
ATOM 645 N N . MET A 1 86 ? 19.374 -10.354 5.813 1.00 91.69 86 MET A N 1
ATOM 646 C CA . MET A 1 86 ? 20.536 -11.149 5.394 1.00 91.69 86 MET A CA 1
ATOM 647 C C . MET A 1 86 ? 21.776 -10.295 5.107 1.00 91.69 86 MET A C 1
ATOM 649 O O . MET A 1 86 ? 22.888 -10.824 5.049 1.00 91.69 86 MET A O 1
ATOM 653 N N . VAL A 1 87 ? 21.588 -8.994 4.907 1.00 88.31 87 VAL A N 1
ATOM 654 C CA . VAL A 1 87 ? 22.642 -7.992 4.715 1.00 88.31 87 VAL A CA 1
ATOM 655 C C . VAL A 1 87 ? 22.453 -6.863 5.729 1.00 88.31 87 VAL A C 1
ATOM 657 O O . VAL A 1 87 ? 21.357 -6.746 6.277 1.00 88.31 87 VAL A O 1
ATOM 660 N N . PRO A 1 88 ? 23.475 -6.027 5.994 1.00 84.00 88 PRO A N 1
ATOM 661 C CA . PRO A 1 88 ? 23.308 -4.870 6.867 1.00 84.00 88 PRO A CA 1
ATOM 662 C C . PRO A 1 88 ? 22.051 -4.057 6.492 1.00 84.00 88 PRO A C 1
ATOM 664 O O . PRO A 1 88 ? 21.865 -3.754 5.310 1.00 84.00 88 PRO A O 1
ATOM 667 N N . PRO A 1 89 ? 21.195 -3.702 7.467 1.00 87.75 89 PRO A N 1
ATOM 668 C CA . PRO A 1 89 ? 21.468 -3.679 8.908 1.00 87.75 89 PRO A CA 1
ATOM 669 C C . PRO A 1 89 ? 21.180 -4.978 9.687 1.00 87.75 89 PRO A C 1
ATOM 671 O O . PRO A 1 89 ? 21.413 -4.985 10.888 1.00 87.75 89 PRO A O 1
ATOM 674 N N . PHE A 1 90 ? 20.767 -6.073 9.036 1.00 87.12 90 PHE A N 1
ATOM 675 C CA . PHE A 1 90 ? 20.362 -7.342 9.670 1.00 87.12 90 PHE A CA 1
ATOM 676 C C . PHE A 1 90 ? 19.086 -7.239 10.517 1.00 87.12 90 PHE A C 1
ATOM 678 O O . PHE A 1 90 ? 19.043 -7.706 11.649 1.00 87.12 90 PHE A O 1
ATOM 685 N N . PHE A 1 91 ? 18.030 -6.656 9.947 1.00 86.81 91 PHE A N 1
ATOM 686 C CA . PHE A 1 91 ? 16.703 -6.615 10.561 1.00 86.81 91 PHE A CA 1
ATOM 687 C C . PHE A 1 91 ? 16.224 -8.010 10.995 1.00 86.81 91 PHE A C 1
ATOM 689 O O . PHE A 1 91 ? 16.358 -8.982 10.250 1.00 86.81 91 PHE A O 1
ATOM 696 N N . ASP A 1 92 ? 15.546 -8.095 12.139 1.00 82.62 92 ASP A N 1
ATOM 697 C CA . ASP A 1 92 ? 14.979 -9.358 12.644 1.00 82.62 92 ASP A CA 1
ATOM 698 C C . ASP A 1 92 ? 13.865 -9.929 11.765 1.00 82.62 92 ASP A C 1
ATOM 700 O O . ASP A 1 92 ? 13.534 -11.117 11.821 1.00 82.62 92 ASP A O 1
ATOM 704 N N . GLN A 1 93 ? 13.257 -9.070 10.949 1.00 86.00 93 GLN A N 1
ATOM 705 C CA . GLN A 1 93 ? 12.224 -9.442 9.999 1.00 86.00 93 GLN A CA 1
ATOM 706 C C . GLN A 1 93 ? 12.723 -9.247 8.572 1.00 86.00 93 GLN A C 1
ATOM 708 O O . GLN A 1 93 ? 13.379 -8.253 8.249 1.00 86.00 93 GLN A O 1
ATOM 713 N N . SER A 1 94 ? 12.359 -10.188 7.694 1.00 90.44 94 SER A N 1
ATOM 714 C CA . SER A 1 94 ? 12.658 -10.078 6.263 1.00 90.44 94 SER A CA 1
ATOM 715 C C . SER A 1 94 ? 12.125 -8.752 5.730 1.00 90.44 94 SER A C 1
ATOM 717 O O . SER A 1 94 ? 10.928 -8.468 5.815 1.00 90.44 94 SER A O 1
ATOM 719 N N . THR A 1 95 ? 13.045 -7.957 5.193 1.00 93.69 95 THR A N 1
ATOM 720 C CA . THR A 1 95 ? 12.808 -6.596 4.715 1.00 93.69 95 THR A CA 1
ATOM 721 C C . THR A 1 95 ? 13.440 -6.501 3.350 1.00 93.69 95 THR A C 1
ATOM 723 O O . THR A 1 95 ? 14.651 -6.630 3.229 1.00 93.69 95 THR A O 1
ATOM 726 N N . ARG A 1 96 ? 12.640 -6.340 2.302 1.00 94.06 96 ARG A N 1
ATOM 727 C CA . ARG A 1 96 ? 13.130 -6.378 0.923 1.00 94.06 96 ARG A CA 1
ATOM 728 C C . ARG A 1 96 ? 13.270 -4.981 0.361 1.00 94.06 96 ARG A C 1
ATOM 730 O O . ARG A 1 96 ? 12.358 -4.173 0.507 1.00 94.06 96 ARG A O 1
ATOM 737 N N . SER A 1 97 ? 14.375 -4.729 -0.325 1.00 92.12 97 SER A N 1
ATOM 738 C CA . SER A 1 97 ? 14.599 -3.459 -1.003 1.00 92.12 97 SER A CA 1
ATOM 739 C C . SER A 1 97 ? 13.716 -3.344 -2.250 1.00 92.12 97 SER A C 1
ATOM 741 O O . SER A 1 97 ? 13.326 -4.346 -2.848 1.00 92.12 97 SER A O 1
ATOM 743 N N . HIS A 1 98 ? 13.330 -2.138 -2.656 1.00 88.81 98 HIS A N 1
ATOM 744 C CA . HIS A 1 98 ? 12.521 -1.933 -3.856 1.00 88.81 98 HIS A CA 1
ATOM 745 C C . HIS A 1 98 ? 13.396 -1.918 -5.105 1.00 88.81 98 HIS A C 1
ATOM 747 O O . HIS A 1 98 ? 14.324 -1.122 -5.216 1.00 88.81 98 HIS A O 1
ATOM 753 N N . MET A 1 99 ? 13.061 -2.752 -6.084 1.00 81.38 99 MET A N 1
ATOM 754 C CA . MET A 1 99 ? 13.708 -2.770 -7.391 1.00 81.38 99 MET A CA 1
ATOM 755 C C . MET A 1 99 ? 12.730 -2.296 -8.479 1.00 81.38 99 MET A C 1
ATOM 757 O O . MET A 1 99 ? 11.833 -3.065 -8.842 1.00 81.38 99 MET A O 1
ATOM 761 N N . PRO A 1 100 ? 12.910 -1.095 -9.061 1.00 76.06 100 PRO A N 1
ATOM 762 C CA . PRO A 1 100 ? 12.107 -0.667 -10.197 1.00 76.06 100 PRO A CA 1
ATOM 763 C C . PRO A 1 100 ? 12.450 -1.466 -11.459 1.00 76.06 100 PRO A C 1
ATOM 765 O O . PRO A 1 100 ? 13.601 -1.847 -11.702 1.00 76.06 100 PRO A O 1
ATOM 768 N N . ALA A 1 101 ? 11.462 -1.682 -12.327 1.00 73.62 101 ALA A N 1
ATOM 769 C CA . ALA A 1 101 ? 11.687 -2.326 -13.616 1.00 73.62 101 ALA A CA 1
ATOM 770 C C . ALA A 1 101 ? 12.360 -1.357 -14.605 1.00 73.62 101 ALA A C 1
ATOM 772 O O . ALA A 1 101 ? 11.717 -0.720 -15.437 1.00 73.62 101 ALA A O 1
ATOM 773 N N . CYS A 1 102 ? 13.687 -1.256 -14.551 1.00 69.00 102 CYS A N 1
ATOM 774 C CA . CYS A 1 102 ? 14.454 -0.459 -15.504 1.00 69.00 102 CYS A CA 1
ATOM 775 C C . CYS A 1 102 ? 14.778 -1.265 -16.769 1.00 69.00 102 CYS A C 1
ATOM 777 O O . CYS A 1 102 ? 15.675 -2.108 -16.786 1.00 69.00 102 CYS A O 1
ATOM 779 N N . GLN A 1 103 ? 14.061 -0.999 -17.864 1.00 59.88 103 GLN A N 1
ATOM 780 C CA . GLN A 1 103 ? 14.353 -1.637 -19.149 1.00 59.88 103 GLN A CA 1
ATOM 781 C C . GLN A 1 103 ? 15.695 -1.160 -19.731 1.00 59.88 103 GLN A C 1
ATOM 783 O O . GLN A 1 103 ? 15.964 0.039 -19.841 1.00 59.88 103 GLN A O 1
ATOM 788 N N . ALA A 1 104 ? 16.525 -2.110 -20.168 1.00 57.62 104 ALA A N 1
ATOM 789 C CA . ALA A 1 104 ? 17.786 -1.815 -20.841 1.00 57.62 104 ALA A CA 1
ATOM 790 C C . ALA A 1 104 ? 17.558 -1.089 -22.184 1.00 57.62 104 ALA A C 1
ATOM 792 O O . ALA A 1 104 ? 16.720 -1.496 -22.987 1.00 57.62 104 ALA A O 1
ATOM 793 N N . GLY A 1 105 ? 18.359 -0.052 -22.464 1.00 56.59 105 GLY A N 1
ATOM 794 C CA . GLY A 1 105 ? 18.384 0.641 -23.763 1.00 56.59 105 GLY A CA 1
ATOM 795 C C . GLY A 1 105 ? 17.668 1.995 -23.820 1.00 56.59 105 GLY A C 1
ATOM 796 O O . GLY A 1 105 ? 17.683 2.636 -24.871 1.00 56.59 105 GLY A O 1
ATOM 797 N N . LEU A 1 106 ? 17.089 2.459 -22.712 1.00 56.50 106 LEU A N 1
ATOM 798 C CA . LEU A 1 106 ? 16.537 3.810 -22.570 1.00 56.50 106 LEU A CA 1
ATOM 799 C C . LEU A 1 106 ? 17.499 4.674 -21.754 1.00 56.50 106 LEU A C 1
ATOM 801 O O . LEU A 1 106 ? 18.150 4.165 -20.861 1.00 56.50 106 LEU A O 1
ATOM 805 N N . ALA A 1 107 ? 17.613 5.973 -22.045 1.00 55.06 107 ALA A N 1
ATOM 806 C CA . ALA A 1 107 ? 18.561 6.857 -21.346 1.00 55.06 107 ALA A CA 1
ATOM 807 C C . ALA A 1 107 ? 18.212 7.102 -19.863 1.00 55.06 107 ALA A C 1
ATOM 809 O O . ALA A 1 107 ? 19.022 7.653 -19.133 1.00 55.06 107 ALA A O 1
ATOM 810 N N . MET A 1 108 ? 17.009 6.716 -19.435 1.00 59.28 108 MET A N 1
ATOM 811 C CA . MET A 1 108 ? 16.489 6.858 -18.076 1.00 59.28 108 MET A CA 1
ATOM 812 C C . MET A 1 108 ? 15.676 5.601 -17.762 1.00 59.28 108 MET A C 1
ATOM 814 O O . MET A 1 108 ? 15.082 5.023 -18.680 1.00 59.28 108 MET A O 1
ATOM 818 N N . CYS A 1 109 ? 15.601 5.203 -16.492 1.00 63.09 109 CYS A N 1
ATOM 819 C CA . CYS A 1 109 ? 14.583 4.254 -16.050 1.00 63.09 109 CYS A CA 1
ATOM 820 C C . CYS A 1 109 ? 13.206 4.874 -16.331 1.00 63.09 109 CYS A C 1
ATOM 822 O O . CYS A 1 109 ? 12.780 5.771 -15.614 1.00 63.09 109 CYS A O 1
ATOM 824 N N . GLN A 1 110 ? 12.521 4.451 -17.400 1.00 56.91 110 GLN A N 1
ATOM 825 C CA . GLN A 1 110 ? 11.222 5.026 -17.802 1.00 56.91 110 GLN A CA 1
ATOM 826 C C . GLN A 1 110 ? 10.049 4.594 -16.909 1.00 56.91 110 GLN A C 1
ATOM 828 O O . GLN A 1 110 ? 8.893 4.805 -17.266 1.00 56.91 110 GLN A O 1
ATOM 833 N N . GLY A 1 111 ? 10.361 4.059 -15.733 1.00 61.19 111 GLY A N 1
ATOM 834 C CA . GLY A 1 111 ? 9.392 3.661 -14.737 1.00 61.19 111 GLY A CA 1
ATOM 835 C C . GLY A 1 111 ? 8.883 2.245 -14.944 1.00 61.19 111 GLY A C 1
ATOM 836 O O . GLY A 1 111 ? 8.894 1.674 -16.038 1.00 61.19 111 GLY A O 1
ATOM 837 N N . SER A 1 112 ? 8.441 1.696 -13.828 1.00 73.00 112 SER A N 1
ATOM 838 C CA . SER A 1 112 ? 7.605 0.518 -13.774 1.00 73.00 112 SER A CA 1
ATOM 839 C C . SER A 1 112 ? 6.210 0.833 -14.334 1.00 73.00 112 SER A C 1
ATOM 841 O O . SER A 1 112 ? 5.803 1.992 -14.376 1.00 73.00 112 SER A O 1
ATOM 843 N N . GLY A 1 113 ? 5.481 -0.180 -14.812 1.00 85.31 113 GLY A N 1
ATOM 844 C CA . GLY A 1 113 ? 4.088 0.010 -15.236 1.00 85.31 113 GLY A CA 1
ATOM 845 C C . GLY A 1 113 ? 3.154 0.369 -14.073 1.00 85.31 113 GLY A C 1
ATOM 846 O O . GLY A 1 113 ? 3.590 0.520 -12.936 1.00 85.31 113 GLY A O 1
ATOM 847 N N . THR A 1 114 ? 1.850 0.422 -14.339 1.00 90.56 114 THR A N 1
ATOM 848 C CA . THR A 1 114 ? 0.823 0.657 -13.306 1.00 90.56 114 THR A CA 1
ATOM 849 C C . THR A 1 114 ? -0.106 -0.561 -13.194 1.00 90.56 114 THR A C 1
ATOM 851 O O . THR A 1 114 ? -1.326 -0.483 -13.374 1.00 90.56 114 THR A O 1
ATOM 854 N N . PHE A 1 115 ? 0.469 -1.749 -12.949 1.00 94.25 115 PHE A N 1
ATOM 855 C CA . PHE A 1 115 ? -0.280 -3.002 -12.744 1.00 94.25 115 PHE A CA 1
ATOM 856 C C . PHE A 1 115 ? -0.989 -3.047 -11.368 1.00 94.25 115 PHE A C 1
ATOM 858 O O . PHE A 1 115 ? -0.814 -3.990 -10.596 1.00 94.25 115 PHE A O 1
ATOM 865 N N . THR A 1 116 ? -1.818 -2.044 -11.057 1.00 96.00 116 THR A N 1
ATOM 866 C CA . THR A 1 116 ? -2.507 -1.854 -9.765 1.00 96.00 116 THR A CA 1
ATOM 867 C C . THR A 1 116 ? -3.236 -3.103 -9.274 1.00 96.00 116 THR A C 1
ATOM 869 O O . THR A 1 116 ? -3.129 -3.458 -8.103 1.00 96.00 116 THR A O 1
ATOM 872 N N . HIS A 1 117 ? -3.916 -3.835 -10.166 1.00 96.94 117 HIS A N 1
ATOM 873 C CA . HIS A 1 117 ? -4.626 -5.063 -9.788 1.00 96.94 117 HIS A CA 1
ATOM 874 C C . HIS A 1 117 ? -3.704 -6.136 -9.183 1.00 96.94 117 HIS A C 1
ATOM 876 O O . HIS A 1 117 ? -4.128 -6.884 -8.308 1.00 96.94 117 HIS A O 1
ATOM 882 N N . ARG A 1 118 ? -2.436 -6.207 -9.611 1.00 96.00 118 ARG A N 1
ATOM 883 C CA . ARG A 1 118 ? -1.455 -7.155 -9.062 1.00 96.00 118 ARG A CA 1
ATOM 884 C C . ARG A 1 118 ? -0.992 -6.748 -7.672 1.00 96.00 118 ARG A C 1
ATOM 886 O O . ARG A 1 118 ? -0.863 -7.613 -6.811 1.00 96.00 118 ARG A O 1
ATOM 893 N N . GLY A 1 119 ? -0.775 -5.450 -7.449 1.00 96.38 119 GLY A N 1
ATOM 894 C CA . GLY A 1 119 ? -0.459 -4.914 -6.123 1.00 96.38 119 GLY A CA 1
ATOM 895 C C . GLY A 1 119 ? -1.574 -5.206 -5.120 1.00 96.38 119 GLY A C 1
ATOM 896 O O . GLY A 1 119 ? -1.319 -5.740 -4.045 1.00 96.38 119 GLY A O 1
ATOM 897 N N . LEU A 1 120 ? -2.823 -4.962 -5.519 1.00 98.25 120 LEU A N 1
ATOM 898 C CA . LEU A 1 120 ? -4.001 -5.234 -4.694 1.00 98.25 120 LEU A CA 1
ATOM 899 C C . LEU A 1 120 ? -4.211 -6.732 -4.438 1.00 98.25 120 LEU A C 1
ATOM 901 O O . LEU A 1 120 ? -4.452 -7.129 -3.301 1.00 98.25 120 LEU A O 1
ATOM 905 N N . GLN A 1 121 ? -4.041 -7.582 -5.456 1.00 97.44 121 GLN A N 1
ATOM 906 C CA . GLN A 1 121 ? -4.086 -9.033 -5.261 1.00 97.44 121 GLN A CA 1
ATOM 907 C C . GLN A 1 121 ? -2.978 -9.501 -4.308 1.00 97.44 121 GLN A C 1
ATOM 909 O O . GLN A 1 121 ? -3.225 -10.340 -3.449 1.00 97.44 121 GLN A O 1
ATOM 914 N N . ARG A 1 122 ? -1.765 -8.936 -4.406 1.00 97.62 122 ARG A N 1
ATOM 915 C CA . ARG A 1 122 ? -0.670 -9.232 -3.471 1.00 97.62 122 ARG A CA 1
ATOM 916 C C . ARG A 1 122 ? -1.023 -8.819 -2.042 1.00 97.62 122 ARG A C 1
ATOM 918 O O . ARG A 1 122 ? -0.670 -9.557 -1.125 1.00 97.62 122 ARG A O 1
ATOM 925 N N . ALA A 1 123 ? -1.706 -7.690 -1.853 1.00 98.06 123 ALA A N 1
ATOM 926 C CA . ALA A 1 123 ? -2.189 -7.262 -0.543 1.00 98.06 123 ALA A CA 1
ATOM 927 C C . ALA A 1 123 ? -3.214 -8.247 0.034 1.00 98.06 123 ALA A C 1
ATOM 929 O O . ALA A 1 123 ? -3.069 -8.664 1.182 1.00 98.06 123 ALA A O 1
ATOM 930 N N . LEU A 1 124 ? -4.178 -8.69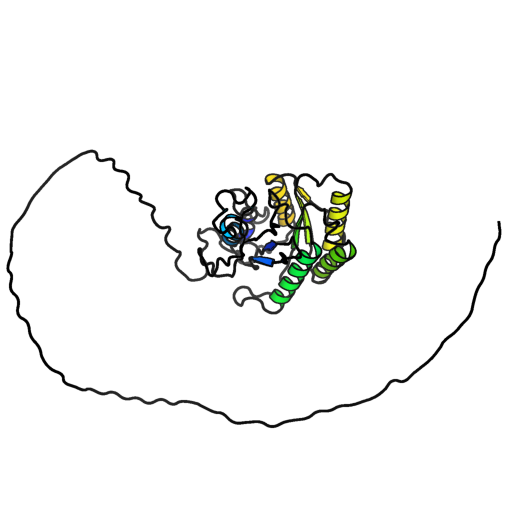3 -0.777 1.00 98.12 124 LEU A N 1
ATOM 931 C CA . LEU A 1 124 ? -5.160 -9.700 -0.371 1.00 98.12 124 LEU A CA 1
ATOM 932 C C . LEU A 1 124 ? -4.494 -11.042 -0.030 1.00 98.12 124 LEU A C 1
ATOM 934 O O . LEU A 1 124 ? -4.747 -11.609 1.029 1.00 98.12 124 LEU A O 1
ATOM 938 N N . ASP A 1 125 ? -3.589 -11.527 -0.881 1.00 98.00 125 ASP A N 1
ATOM 939 C CA . ASP A 1 125 ? -2.846 -12.767 -0.634 1.00 98.00 125 ASP A CA 1
ATOM 940 C C . ASP A 1 125 ? -2.032 -12.683 0.670 1.00 98.00 125 ASP A C 1
ATOM 942 O O . ASP A 1 125 ? -2.013 -13.634 1.454 1.00 98.00 125 ASP A O 1
ATOM 946 N N . ASN A 1 126 ? -1.365 -11.545 0.914 1.00 97.50 126 ASN A N 1
ATOM 947 C CA . ASN A 1 126 ? -0.589 -11.317 2.134 1.00 97.50 126 ASN A CA 1
ATOM 948 C C . ASN A 1 126 ? -1.485 -11.308 3.374 1.00 97.50 126 ASN A C 1
ATOM 950 O O . ASN A 1 126 ? -1.164 -11.968 4.359 1.00 97.50 126 ASN A O 1
ATOM 954 N N . LEU A 1 127 ? -2.625 -10.614 3.308 1.00 96.81 127 LEU A N 1
ATOM 955 C CA . LEU A 1 127 ? -3.618 -10.584 4.378 1.00 96.81 127 LEU A CA 1
ATOM 956 C C . LEU A 1 127 ? -4.092 -11.994 4.735 1.00 96.81 127 LEU A C 1
ATOM 958 O O . LEU A 1 127 ? -4.072 -12.372 5.905 1.00 96.81 127 LEU A O 1
ATOM 962 N N . MET A 1 128 ? -4.493 -12.783 3.737 1.00 96.50 128 MET A N 1
ATOM 963 C CA . MET A 1 128 ? -5.000 -14.138 3.964 1.00 96.50 128 MET A CA 1
ATOM 964 C C . MET A 1 128 ? -3.924 -15.053 4.549 1.00 96.50 128 MET A C 1
ATOM 966 O O . MET A 1 128 ? -4.203 -15.820 5.471 1.00 96.50 128 MET A O 1
ATOM 970 N N . ALA A 1 129 ? -2.684 -14.943 4.065 1.00 96.06 129 ALA A N 1
ATOM 971 C CA . ALA A 1 129 ? -1.556 -15.679 4.623 1.00 96.06 129 ALA A CA 1
ATOM 972 C C . ALA A 1 129 ? -1.271 -15.276 6.081 1.00 96.06 129 ALA A C 1
ATOM 974 O O . ALA A 1 129 ? -1.063 -16.149 6.924 1.00 96.06 129 ALA A O 1
ATOM 975 N N . TYR A 1 130 ? -1.313 -13.977 6.391 1.00 94.94 130 TYR A N 1
ATOM 976 C CA . TYR A 1 130 ? -1.073 -13.456 7.736 1.00 94.94 130 TYR A CA 1
ATOM 977 C C . TYR A 1 130 ? -2.177 -13.862 8.718 1.00 94.94 130 TYR A C 1
ATOM 979 O O . TYR A 1 130 ? -1.877 -14.335 9.810 1.00 94.94 130 TYR A O 1
ATOM 987 N N . LYS A 1 131 ? -3.455 -13.771 8.319 1.00 94.62 131 LYS A N 1
ATOM 988 C CA . LYS A 1 131 ? -4.596 -14.260 9.115 1.00 94.62 131 LYS A CA 1
ATOM 989 C C . LYS A 1 131 ? -4.488 -15.765 9.396 1.00 94.62 131 LYS A C 1
ATOM 991 O O . LYS A 1 131 ? -4.816 -16.213 10.492 1.00 94.62 131 LYS A O 1
ATOM 996 N N . ALA A 1 132 ? -4.040 -16.552 8.415 1.00 95.19 132 ALA A N 1
ATOM 997 C CA . ALA A 1 132 ? -3.927 -18.004 8.545 1.00 95.19 132 ALA A CA 1
ATOM 998 C C . ALA A 1 132 ? -2.748 -18.450 9.423 1.00 95.19 132 ALA A C 1
ATOM 1000 O O . ALA A 1 132 ? -2.830 -19.494 10.071 1.00 95.19 132 ALA A O 1
ATOM 1001 N N . ASN A 1 133 ? -1.651 -17.691 9.427 1.00 94.06 133 ASN A N 1
ATOM 1002 C CA . ASN A 1 133 ? -0.441 -18.023 10.170 1.00 94.06 133 ASN A CA 1
ATOM 1003 C C . ASN A 1 133 ? 0.224 -16.760 10.745 1.00 94.06 133 ASN A C 1
ATOM 1005 O O . ASN A 1 133 ? 1.289 -16.356 10.263 1.00 94.06 133 ASN A O 1
ATOM 1009 N N . PRO A 1 134 ? -0.395 -16.125 11.757 1.00 91.94 134 PRO A N 1
ATOM 1010 C CA . PRO A 1 134 ? 0.172 -14.942 12.385 1.00 91.94 134 PRO A CA 1
ATOM 1011 C C . PRO A 1 134 ? 1.459 -15.301 13.144 1.00 91.94 134 PRO A C 1
ATOM 1013 O O . PRO A 1 134 ? 1.548 -16.390 13.727 1.00 91.94 134 PRO A O 1
ATOM 1016 N N . PRO A 1 135 ? 2.454 -14.399 13.192 1.00 87.00 135 PRO A N 1
ATOM 1017 C CA . PRO A 1 135 ? 3.618 -14.580 14.048 1.00 87.00 135 PRO A CA 1
ATOM 1018 C C . PRO A 1 135 ? 3.191 -14.742 15.520 1.00 87.00 135 PRO A C 1
ATOM 1020 O O . PRO A 1 135 ? 2.328 -13.989 15.976 1.00 87.00 135 PRO A O 1
ATOM 1023 N N . PRO A 1 136 ? 3.777 -15.674 16.298 1.00 84.81 136 PRO A N 1
ATOM 1024 C CA . PRO A 1 136 ? 3.399 -15.890 17.699 1.00 84.81 136 PRO A CA 1
ATOM 1025 C C . PRO A 1 136 ? 3.469 -14.634 18.577 1.00 84.81 136 PRO A C 1
ATOM 1027 O O . PRO A 1 136 ? 2.685 -14.493 19.513 1.00 84.81 136 PRO A O 1
ATOM 1030 N N . GLN A 1 137 ? 4.402 -13.734 18.268 1.00 81.25 137 GLN A N 1
ATOM 1031 C CA . GLN A 1 137 ? 4.596 -12.458 18.950 1.00 81.25 137 GLN A CA 1
ATOM 1032 C C . GLN A 1 137 ? 3.507 -11.420 18.625 1.00 81.25 137 GLN A C 1
ATOM 1034 O O . GLN A 1 137 ? 3.269 -10.521 19.425 1.00 81.25 137 GLN A O 1
ATOM 1039 N N . TYR A 1 138 ? 2.810 -11.572 17.494 1.00 84.50 138 TYR A N 1
ATOM 1040 C CA . TYR A 1 138 ? 1.765 -10.663 17.014 1.00 84.50 138 TYR A CA 1
ATOM 1041 C C . TYR A 1 138 ? 0.482 -11.454 16.714 1.00 84.50 138 TYR A C 1
ATOM 1043 O O . TYR A 1 138 ? 0.093 -11.608 15.552 1.00 84.50 138 TYR A O 1
ATOM 1051 N N . PRO A 1 139 ? -0.170 -12.024 17.743 1.00 84.88 139 PRO A N 1
ATOM 1052 C CA . PRO A 1 139 ? -1.358 -12.836 17.537 1.00 84.88 139 PRO A CA 1
ATOM 1053 C C . PRO A 1 139 ? -2.503 -11.981 16.988 1.00 84.88 139 PRO A C 1
ATOM 1055 O O . PRO A 1 139 ? -2.782 -10.893 17.491 1.00 84.88 139 PRO A O 1
ATOM 1058 N N . VAL A 1 140 ? -3.218 -12.514 15.999 1.00 89.69 140 VAL A N 1
ATOM 1059 C CA . VAL A 1 140 ? -4.423 -11.886 15.441 1.00 89.69 140 VAL A CA 1
ATOM 1060 C C . VAL A 1 140 ? -5.671 -12.636 15.883 1.00 89.69 140 VAL A C 1
ATOM 1062 O O . VAL A 1 140 ? -5.623 -13.825 16.205 1.00 89.69 140 VAL A O 1
ATOM 1065 N N . ASN A 1 141 ? -6.799 -11.937 15.923 1.00 88.75 141 ASN A N 1
ATOM 1066 C CA . ASN A 1 141 ? -8.105 -12.511 16.227 1.00 88.75 141 ASN A CA 1
ATOM 1067 C C . ASN A 1 141 ? -9.202 -11.820 15.402 1.00 88.75 141 ASN A C 1
ATOM 1069 O O . ASN A 1 141 ? -8.923 -10.901 14.638 1.00 88.75 141 ASN A O 1
ATOM 1073 N N . ASP A 1 142 ? -10.455 -12.241 15.575 1.00 87.50 142 ASP A N 1
ATOM 1074 C CA . ASP A 1 142 ? -11.601 -11.700 14.826 1.00 87.50 142 ASP A CA 1
ATOM 1075 C C . ASP A 1 142 ? -11.848 -10.194 15.055 1.00 87.50 142 ASP A C 1
ATOM 1077 O O . ASP A 1 142 ? -12.583 -9.565 14.300 1.00 87.50 142 ASP A O 1
ATOM 1081 N N . GLY A 1 143 ? -11.266 -9.610 16.106 1.00 86.94 143 GLY A N 1
ATOM 1082 C CA . GLY A 1 143 ? -11.293 -8.175 16.390 1.00 86.94 143 GLY A CA 1
ATOM 1083 C C . GLY A 1 143 ? -10.110 -7.392 15.815 1.00 86.94 143 GLY A C 1
ATOM 1084 O O . GLY A 1 143 ? -10.089 -6.170 15.952 1.00 86.94 143 GLY A O 1
ATOM 1085 N N . THR A 1 144 ? -9.125 -8.049 15.191 1.00 89.81 144 THR A N 1
ATOM 1086 C CA . THR A 1 144 ? -8.001 -7.369 14.536 1.00 89.81 144 THR A CA 1
ATOM 1087 C C . THR A 1 144 ? -8.501 -6.624 13.301 1.00 89.81 144 THR A C 1
ATOM 1089 O O . THR A 1 144 ? -9.036 -7.227 12.371 1.00 89.81 144 THR A O 1
ATOM 1092 N N . GLN A 1 145 ? -8.317 -5.305 13.289 1.00 91.44 145 GLN A N 1
ATOM 1093 C CA . GLN A 1 145 ? -8.686 -4.457 12.161 1.00 91.44 145 GLN A CA 1
ATOM 1094 C C . GLN A 1 145 ? -7.541 -4.377 11.153 1.00 91.44 145 GLN A C 1
ATOM 1096 O O . GLN A 1 145 ? -6.376 -4.270 11.529 1.00 91.44 145 GLN A O 1
ATOM 1101 N N . TYR A 1 146 ? -7.893 -4.398 9.870 1.00 94.81 146 TYR A N 1
ATOM 1102 C CA . TYR A 1 146 ? -6.958 -4.236 8.766 1.00 94.81 146 TYR A CA 1
ATOM 1103 C C . TYR A 1 146 ? -7.440 -3.106 7.870 1.00 94.81 146 TYR A C 1
ATOM 1105 O O . TYR A 1 146 ? -8.625 -3.017 7.542 1.00 94.81 146 TYR A O 1
ATOM 1113 N N . ILE A 1 147 ? -6.507 -2.258 7.459 1.00 95.25 147 ILE A N 1
ATOM 1114 C CA . ILE A 1 147 ? -6.752 -1.125 6.573 1.00 95.25 147 ILE A CA 1
ATOM 1115 C C . ILE A 1 147 ? -5.731 -1.193 5.448 1.00 95.25 147 ILE A C 1
ATOM 1117 O O . ILE A 1 147 ? -4.587 -1.596 5.654 1.00 95.25 147 ILE A O 1
ATOM 1121 N N . ASN A 1 148 ? -6.157 -0.806 4.253 1.00 97.38 148 ASN A N 1
ATOM 1122 C CA . ASN A 1 148 ? -5.284 -0.660 3.105 1.00 97.38 148 ASN A CA 1
ATOM 1123 C C . ASN A 1 148 ? -5.219 0.818 2.700 1.00 97.38 148 ASN A C 1
ATOM 1125 O O . ASN A 1 148 ? -6.242 1.498 2.660 1.00 97.38 148 ASN A O 1
ATOM 1129 N N . ILE A 1 149 ? -4.026 1.315 2.384 1.00 97.00 149 ILE A N 1
ATOM 1130 C CA . ILE A 1 149 ? -3.826 2.661 1.838 1.00 97.00 149 ILE A CA 1
ATOM 1131 C C . ILE A 1 149 ? -3.145 2.494 0.482 1.00 97.00 149 ILE A C 1
ATOM 1133 O O . ILE A 1 149 ? -2.004 2.044 0.398 1.00 97.00 149 ILE A O 1
ATOM 1137 N N . LEU A 1 150 ? -3.861 2.829 -0.588 1.00 97.56 150 LEU A N 1
ATOM 1138 C CA . LEU A 1 150 ? -3.359 2.782 -1.954 1.00 97.56 150 LEU A CA 1
ATOM 1139 C C . LEU A 1 150 ? -2.864 4.169 -2.365 1.00 97.56 150 LEU A C 1
ATOM 1141 O O . LEU A 1 150 ? -3.668 5.079 -2.551 1.00 97.56 150 LEU A O 1
ATOM 1145 N N . ILE A 1 151 ? -1.555 4.305 -2.568 1.00 95.69 151 ILE A N 1
ATOM 1146 C CA . ILE A 1 151 ? -0.934 5.515 -3.118 1.00 95.69 151 ILE A CA 1
ATOM 1147 C C . ILE A 1 151 ? -0.628 5.265 -4.596 1.00 95.69 151 ILE A C 1
ATOM 1149 O O . ILE A 1 151 ? 0.050 4.295 -4.939 1.00 95.69 151 ILE A O 1
ATOM 1153 N N . THR A 1 152 ? -1.157 6.099 -5.490 1.00 94.44 152 THR A N 1
ATOM 1154 C CA . THR A 1 152 ? -1.027 5.911 -6.944 1.00 94.44 152 THR A CA 1
ATOM 1155 C C . THR A 1 152 ? -1.272 7.215 -7.702 1.00 94.44 152 THR A C 1
ATOM 1157 O O . THR A 1 152 ? -1.922 8.117 -7.193 1.00 94.44 152 THR A O 1
ATOM 1160 N N . ASP A 1 153 ? -0.799 7.319 -8.943 1.00 91.44 153 ASP A N 1
ATOM 1161 C CA . ASP A 1 153 ? -1.079 8.458 -9.830 1.00 91.44 153 ASP A CA 1
ATOM 1162 C C . ASP A 1 153 ? -2.484 8.405 -10.463 1.00 91.44 153 ASP A C 1
ATOM 1164 O O . ASP A 1 153 ? -2.883 9.298 -11.214 1.00 91.44 153 ASP A O 1
ATOM 1168 N N . GLY A 1 154 ? -3.234 7.332 -10.194 1.00 92.19 154 GLY A N 1
ATOM 1169 C CA . GLY A 1 154 ? -4.584 7.151 -10.700 1.00 92.19 154 GLY A CA 1
ATOM 1170 C C . GLY A 1 154 ? -4.665 6.709 -12.155 1.00 92.19 154 GLY A C 1
ATOM 1171 O O . GLY A 1 154 ? -5.771 6.655 -12.674 1.00 92.19 154 GLY A O 1
ATOM 1172 N N . GLN A 1 155 ? -3.557 6.395 -12.834 1.00 92.38 155 GLN A N 1
ATOM 1173 C CA . GLN A 1 155 ? -3.568 6.041 -14.257 1.00 92.38 155 GLN A CA 1
ATOM 1174 C C . GLN A 1 155 ? -3.086 4.609 -14.493 1.00 92.38 155 GLN A C 1
ATOM 1176 O O . GLN A 1 155 ? -1.938 4.359 -14.853 1.00 92.38 155 GLN A O 1
ATOM 1181 N N . TYR A 1 156 ? -3.996 3.640 -14.374 1.00 93.62 156 TYR A N 1
ATOM 1182 C CA . TYR A 1 156 ? -3.672 2.224 -14.608 1.00 93.62 156 TYR A CA 1
ATOM 1183 C C . TYR A 1 156 ? -3.971 1.731 -16.030 1.00 93.62 156 TYR A C 1
ATOM 1185 O O . TYR A 1 156 ? -3.744 0.560 -16.353 1.00 93.62 156 TYR A O 1
ATOM 1193 N N . ASN A 1 157 ? -4.469 2.608 -16.906 1.00 91.00 157 ASN A N 1
ATOM 1194 C CA . ASN A 1 157 ? -4.790 2.265 -18.290 1.00 91.00 157 ASN A CA 1
ATOM 1195 C C . ASN A 1 157 ? -3.571 1.744 -19.062 1.00 91.00 157 ASN A C 1
ATOM 1197 O O . ASN A 1 157 ? -2.492 2.326 -19.031 1.00 91.00 157 ASN A O 1
ATOM 1201 N N . GLY A 1 158 ? -3.769 0.652 -19.803 1.00 90.69 158 GLY A N 1
ATOM 1202 C CA . GLY A 1 158 ? -2.701 -0.034 -20.540 1.00 90.69 158 GLY A CA 1
ATOM 1203 C C . GLY A 1 158 ? -1.975 -1.114 -19.732 1.00 90.69 158 GLY A C 1
ATOM 1204 O O . GLY A 1 158 ? -1.311 -1.953 -20.335 1.00 90.69 158 GLY A O 1
ATOM 1205 N N . TYR A 1 159 ? -2.172 -1.150 -18.410 1.00 93.19 159 TYR A N 1
ATOM 1206 C CA . TYR A 1 159 ? -1.587 -2.142 -17.502 1.00 93.19 159 TYR A CA 1
ATOM 1207 C C . TYR A 1 159 ? -2.665 -2.957 -16.775 1.00 93.19 159 TYR A C 1
ATOM 1209 O O . TYR A 1 159 ? -2.578 -4.180 -16.675 1.00 93.19 159 TYR A O 1
ATOM 1217 N N . SER A 1 160 ? -3.724 -2.293 -16.314 1.00 96.12 160 SER A N 1
ATOM 1218 C CA . SER A 1 160 ? -4.885 -2.912 -15.671 1.00 96.12 160 SER A CA 1
ATOM 1219 C C . SER A 1 160 ? -6.182 -2.505 -16.373 1.00 96.12 160 SER A C 1
ATOM 1221 O O . SER A 1 160 ? -6.249 -1.477 -17.045 1.00 96.12 160 SER A O 1
ATOM 1223 N N . THR A 1 161 ? -7.223 -3.315 -16.201 1.00 97.19 161 THR A N 1
ATOM 1224 C CA . THR A 1 161 ? -8.605 -2.973 -16.569 1.00 97.19 161 THR A CA 1
ATOM 1225 C C . THR A 1 161 ? -9.424 -2.649 -15.325 1.00 97.19 161 THR A C 1
ATOM 1227 O O . THR A 1 161 ? -9.141 -3.186 -14.253 1.00 97.19 161 THR A O 1
ATOM 1230 N N . ASP A 1 162 ? -10.481 -1.850 -15.480 1.00 97.81 162 ASP A N 1
ATOM 1231 C CA . ASP A 1 162 ? -11.435 -1.542 -14.406 1.00 97.81 162 ASP A CA 1
ATOM 1232 C C . ASP A 1 162 ? -11.929 -2.811 -13.704 1.00 97.81 162 ASP A C 1
ATOM 1234 O O . ASP A 1 162 ? -11.865 -2.896 -12.488 1.00 97.81 162 ASP A O 1
ATOM 1238 N N . ALA A 1 163 ? -12.316 -3.847 -14.459 1.00 98.31 163 ALA A N 1
ATOM 1239 C CA . ALA A 1 163 ? -12.804 -5.104 -13.887 1.00 98.31 163 ALA A CA 1
ATOM 1240 C C . ALA A 1 163 ? -11.760 -5.822 -13.010 1.00 98.31 163 ALA A C 1
ATOM 1242 O O . ALA A 1 163 ? -12.117 -6.447 -12.015 1.00 98.31 163 ALA A O 1
ATOM 1243 N N . GLN A 1 164 ? -10.471 -5.741 -13.361 1.00 98.19 164 GLN A N 1
ATOM 1244 C CA . GLN A 1 164 ? -9.398 -6.333 -12.556 1.00 98.19 164 GLN A CA 1
ATOM 1245 C C . GLN A 1 164 ? -9.139 -5.533 -11.280 1.00 98.19 164 GLN A C 1
ATOM 1247 O O . GLN A 1 164 ? -8.935 -6.123 -10.223 1.00 98.19 164 GLN A O 1
ATOM 1252 N N . VAL A 1 165 ? -9.127 -4.201 -11.376 1.00 98.38 165 VAL A N 1
ATOM 1253 C CA . VAL A 1 165 ? -8.897 -3.321 -10.222 1.00 98.38 165 VAL A CA 1
ATOM 1254 C C . VAL A 1 165 ? -10.087 -3.379 -9.266 1.00 98.38 165 VAL A C 1
ATOM 1256 O O . VAL A 1 165 ? -9.892 -3.573 -8.069 1.00 98.38 165 VAL A O 1
ATOM 1259 N N . GLN A 1 166 ? -11.306 -3.300 -9.801 1.00 98.44 166 GLN A N 1
ATOM 1260 C CA . GLN A 1 166 ? -12.549 -3.451 -9.053 1.00 98.44 166 GLN A CA 1
ATOM 1261 C C . GLN A 1 166 ? -12.590 -4.791 -8.322 1.00 98.44 166 GLN A C 1
ATOM 1263 O O . GLN A 1 166 ? -12.741 -4.800 -7.108 1.00 98.44 166 GLN A O 1
ATOM 1268 N N . GLY A 1 167 ? -12.383 -5.910 -9.027 1.00 98.38 167 GLY A N 1
ATOM 1269 C CA . GLY A 1 167 ? -12.436 -7.234 -8.404 1.00 98.38 167 GLY A CA 1
ATOM 1270 C C . GLY A 1 167 ? -11.412 -7.418 -7.278 1.00 98.38 167 GLY A C 1
ATOM 1271 O O . GLY A 1 167 ? -11.716 -8.057 -6.276 1.00 98.38 167 GLY A O 1
ATOM 1272 N N . ALA A 1 168 ? -10.217 -6.829 -7.404 1.00 98.12 168 ALA A N 1
ATOM 1273 C CA . ALA A 1 168 ? -9.202 -6.895 -6.354 1.00 98.12 168 ALA A CA 1
ATOM 1274 C C . ALA A 1 168 ? -9.553 -6.026 -5.127 1.00 98.12 168 ALA A C 1
ATOM 1276 O O . ALA A 1 168 ? -9.331 -6.451 -3.995 1.00 98.12 168 ALA A O 1
ATOM 1277 N N . LEU A 1 169 ? -10.117 -4.831 -5.336 1.00 98.62 169 LEU A N 1
ATOM 1278 C CA . LEU A 1 169 ? -10.562 -3.945 -4.252 1.00 98.62 169 LEU A CA 1
ATOM 1279 C C . LEU A 1 169 ? -11.792 -4.488 -3.527 1.00 98.62 169 LEU A C 1
ATOM 1281 O O . LEU A 1 169 ? -11.816 -4.492 -2.300 1.00 98.62 169 LEU A O 1
ATOM 1285 N N . GLU A 1 170 ? -12.780 -4.981 -4.272 1.00 98.31 170 GLU A N 1
ATOM 1286 C CA . GLU A 1 170 ? -13.968 -5.619 -3.701 1.00 98.31 170 GLU A CA 1
ATOM 1287 C C . GLU A 1 170 ? -13.583 -6.887 -2.929 1.00 98.31 170 GLU A C 1
ATOM 1289 O O . GLU A 1 170 ? -14.106 -7.109 -1.846 1.00 98.31 170 GLU A O 1
ATOM 1294 N N . GLY A 1 171 ? -12.589 -7.653 -3.397 1.00 98.06 171 GLY A N 1
ATOM 1295 C CA . GLY A 1 171 ? -12.056 -8.797 -2.650 1.00 98.06 171 GLY A CA 1
ATOM 1296 C C . GLY A 1 171 ? -11.428 -8.422 -1.299 1.00 98.06 171 GLY A C 1
ATOM 1297 O O . GLY A 1 171 ? -11.624 -9.131 -0.317 1.00 98.06 171 GLY A O 1
ATOM 1298 N N . LEU A 1 172 ? -10.705 -7.297 -1.218 1.00 98.25 172 LEU A N 1
ATOM 1299 C CA . LEU A 1 172 ? -10.213 -6.762 0.062 1.00 98.25 172 LEU A CA 1
ATOM 1300 C C . LEU A 1 172 ? -11.369 -6.290 0.955 1.00 98.25 172 LEU A C 1
ATOM 1302 O O . LEU A 1 172 ? -11.384 -6.581 2.152 1.00 98.25 172 LEU A O 1
ATOM 1306 N N . PHE A 1 173 ? -12.347 -5.598 0.373 1.00 98.25 173 PHE A N 1
ATOM 1307 C CA . PHE A 1 173 ? -13.509 -5.093 1.097 1.00 98.25 173 PHE A CA 1
ATOM 1308 C C . PHE A 1 173 ? -14.379 -6.222 1.673 1.00 98.25 173 PHE A C 1
ATOM 1310 O O . PHE A 1 173 ? -14.787 -6.147 2.832 1.00 98.25 173 PHE A O 1
ATOM 1317 N N . ASP A 1 174 ? -14.594 -7.298 0.913 1.00 97.56 174 ASP A N 1
ATOM 1318 C CA . ASP A 1 174 ? -15.314 -8.502 1.348 1.00 97.56 174 ASP A CA 1
ATOM 1319 C C . ASP A 1 174 ? -14.616 -9.201 2.532 1.00 97.56 174 ASP A C 1
ATOM 1321 O O . ASP A 1 174 ? -15.278 -9.786 3.390 1.00 97.56 174 ASP A O 1
ATOM 1325 N N . GLU A 1 175 ? -13.289 -9.074 2.632 1.00 96.62 175 GLU A N 1
ATOM 1326 C CA . GLU A 1 175 ? -12.473 -9.536 3.766 1.00 96.62 175 GLU A CA 1
ATOM 1327 C C . GLU A 1 175 ? -12.445 -8.560 4.960 1.00 96.62 175 GLU A C 1
ATOM 1329 O O . GLU A 1 175 ? -11.689 -8.762 5.923 1.00 96.62 175 GLU A O 1
ATOM 1334 N N . GLY A 1 176 ? -13.274 -7.513 4.908 1.00 95.81 176 GLY A N 1
ATOM 1335 C CA . GLY A 1 176 ? -13.412 -6.488 5.940 1.00 95.81 176 GLY A CA 1
ATOM 1336 C C . GLY A 1 176 ? -12.345 -5.394 5.890 1.00 95.81 176 GLY A C 1
ATOM 1337 O O . GLY A 1 176 ? -12.224 -4.637 6.852 1.00 95.81 176 GLY A O 1
ATOM 1338 N N . VAL A 1 177 ? -11.567 -5.298 4.805 1.00 96.81 177 VAL A N 1
ATOM 1339 C CA . VAL A 1 177 ? -10.486 -4.314 4.664 1.00 96.81 177 VAL A CA 1
ATOM 1340 C C . VAL A 1 177 ? -10.953 -3.126 3.841 1.00 96.81 177 VAL A C 1
ATOM 1342 O O . VAL A 1 177 ? -11.101 -3.205 2.622 1.00 96.81 177 VAL A O 1
ATOM 1345 N N . LYS A 1 178 ? -11.131 -1.983 4.504 1.00 97.00 178 LYS A N 1
ATOM 1346 C CA . LYS A 1 178 ? -11.370 -0.714 3.814 1.00 97.00 178 LYS A CA 1
ATOM 1347 C C . LYS A 1 178 ? -10.074 -0.238 3.154 1.00 97.00 178 LYS A C 1
ATOM 1349 O O . LYS A 1 178 ? -9.029 -0.185 3.805 1.00 97.00 178 LYS A O 1
ATOM 1354 N N . THR A 1 179 ? -10.155 0.138 1.880 1.00 97.94 179 THR A N 1
ATOM 1355 C CA . THR A 1 179 ? -9.059 0.793 1.159 1.00 97.94 179 THR A CA 1
ATOM 1356 C C . THR A 1 179 ? -9.294 2.296 1.059 1.00 97.94 179 THR A C 1
ATOM 1358 O O . THR A 1 179 ? -10.285 2.728 0.472 1.00 97.94 179 THR A O 1
ATOM 1361 N N . PHE A 1 180 ? -8.353 3.082 1.575 1.00 97.75 180 PHE A N 1
ATOM 1362 C CA . PHE A 1 180 ? -8.240 4.514 1.307 1.00 97.75 180 PHE A CA 1
ATOM 1363 C C . PHE A 1 180 ? -7.335 4.742 0.098 1.00 97.75 180 PHE A C 1
ATOM 1365 O O . PHE A 1 180 ? -6.363 4.011 -0.095 1.00 97.75 180 PHE A O 1
ATOM 1372 N N . VAL A 1 181 ? -7.642 5.745 -0.723 1.00 98.00 181 VAL A N 1
ATOM 1373 C CA . VAL A 1 181 ? -6.890 6.033 -1.952 1.00 98.00 181 VAL A CA 1
ATOM 1374 C C . VAL A 1 181 ? -6.303 7.431 -1.874 1.00 98.00 181 VAL A C 1
ATOM 1376 O O . VAL A 1 181 ? -7.036 8.391 -1.651 1.00 98.00 181 VAL A O 1
ATOM 1379 N N . ILE A 1 182 ? -4.998 7.542 -2.098 1.00 97.38 182 ILE A N 1
ATOM 1380 C CA . ILE A 1 182 ? -4.290 8.812 -2.238 1.00 97.38 182 ILE A CA 1
ATOM 1381 C C . ILE A 1 182 ? -3.781 8.912 -3.675 1.00 97.38 182 ILE A C 1
ATOM 1383 O O . ILE A 1 182 ? -2.959 8.104 -4.119 1.00 97.38 182 ILE A O 1
ATOM 1387 N N . GLY A 1 183 ? -4.291 9.902 -4.400 1.00 96.50 183 GLY A N 1
ATOM 1388 C CA . GLY A 1 183 ? -3.736 10.344 -5.667 1.00 96.50 183 GLY A CA 1
ATOM 1389 C C . GLY A 1 183 ? -2.433 11.091 -5.408 1.00 96.50 183 GLY A C 1
ATOM 1390 O O . GLY A 1 183 ? -2.450 12.068 -4.669 1.00 96.50 183 GLY A O 1
ATOM 1391 N N . PHE A 1 184 ? -1.319 10.648 -5.994 1.00 92.88 184 PHE A N 1
ATOM 1392 C CA . PHE A 1 184 ? -0.023 11.309 -5.833 1.00 92.88 184 PHE A CA 1
ATOM 1393 C C . PHE A 1 184 ? 0.683 11.585 -7.169 1.00 92.88 184 PHE A C 1
ATOM 1395 O O . PHE A 1 184 ? 0.907 10.665 -7.960 1.00 92.88 184 PHE A O 1
ATOM 1402 N N . GLY A 1 185 ? 1.074 12.846 -7.395 1.00 84.50 185 GLY A N 1
ATOM 1403 C CA . GLY A 1 185 ? 1.924 13.285 -8.512 1.00 84.50 185 GLY A CA 1
ATOM 1404 C C . GLY A 1 185 ? 1.280 14.256 -9.517 1.00 84.50 185 GLY A C 1
ATOM 1405 O O . GLY A 1 185 ? 0.123 14.635 -9.434 1.00 84.50 185 GLY A O 1
ATOM 1406 N N . ASP A 1 186 ? 2.033 14.652 -10.544 1.00 76.38 186 ASP A N 1
ATOM 1407 C CA . ASP A 1 186 ? 1.734 15.858 -11.344 1.00 76.38 186 ASP A CA 1
ATOM 1408 C C . ASP A 1 186 ? 0.559 15.746 -12.355 1.00 76.38 186 ASP A C 1
ATOM 1410 O O . ASP A 1 186 ? 0.292 16.684 -13.116 1.00 76.38 186 ASP A O 1
ATOM 1414 N N . LYS A 1 187 ? -0.124 14.593 -12.452 1.00 80.56 187 LYS A N 1
ATOM 1415 C CA . LYS A 1 187 ? -1.146 14.298 -13.493 1.00 80.56 187 LYS A CA 1
ATOM 1416 C C . LYS A 1 187 ? -2.537 13.948 -12.957 1.00 80.56 187 LYS A C 1
ATOM 1418 O O . LYS A 1 187 ? -3.408 13.529 -13.731 1.00 80.56 187 LYS A O 1
ATOM 1423 N N . LEU A 1 188 ? -2.778 14.207 -11.678 1.00 88.06 188 LEU A N 1
ATOM 1424 C CA . LEU A 1 188 ? -4.054 13.923 -11.017 1.00 88.06 188 LEU A CA 1
ATOM 1425 C C . LEU A 1 188 ? -5.213 14.754 -11.583 1.00 88.06 188 LEU A C 1
ATOM 1427 O O . LEU A 1 188 ? -6.355 14.317 -11.576 1.00 88.06 188 LEU A O 1
ATOM 1431 N N . ASN A 1 189 ? -4.924 15.906 -12.197 1.00 88.00 189 ASN A N 1
ATOM 1432 C CA . ASN A 1 189 ? -5.920 16.800 -12.804 1.00 88.00 189 ASN A CA 1
ATOM 1433 C C . ASN A 1 189 ? -6.497 16.327 -14.155 1.00 88.00 189 ASN A C 1
ATOM 1435 O O . ASN A 1 189 ? -7.277 17.045 -14.789 1.00 88.00 189 ASN A O 1
ATOM 1439 N N . THR A 1 190 ? -6.098 15.154 -14.645 1.00 92.25 190 THR A N 1
ATOM 1440 C CA . THR A 1 190 ? -6.667 14.590 -15.878 1.00 92.25 190 THR A CA 1
ATOM 1441 C C . THR A 1 190 ? -8.030 13.947 -15.599 1.00 92.25 190 THR A C 1
ATOM 1443 O O . THR A 1 190 ? -8.177 13.284 -14.572 1.00 92.25 190 THR A O 1
ATOM 1446 N N . PRO A 1 191 ? -9.031 14.088 -16.495 1.00 93.50 191 PRO A N 1
ATOM 1447 C CA . PRO A 1 191 ? -10.332 13.441 -16.313 1.00 93.50 191 PRO A CA 1
ATOM 1448 C C . PRO A 1 191 ? -10.217 11.931 -16.091 1.00 93.50 191 PRO A C 1
ATOM 1450 O O . PRO A 1 191 ? -10.967 11.358 -15.306 1.00 93.50 191 PRO A O 1
ATOM 1453 N N . GLU A 1 192 ? -9.256 11.300 -16.765 1.00 92.69 192 GLU A N 1
ATOM 1454 C CA . GLU A 1 192 ? -8.985 9.875 -16.648 1.00 92.69 192 GLU A CA 1
ATOM 1455 C C . GLU A 1 192 ? -8.469 9.502 -15.251 1.00 92.69 192 GLU A C 1
ATOM 1457 O O . GLU A 1 192 ? -9.017 8.580 -14.649 1.00 92.69 192 GLU A O 1
ATOM 1462 N N . ALA A 1 193 ? -7.478 10.226 -14.711 1.00 94.69 193 ALA A N 1
ATOM 1463 C CA . ALA A 1 193 ? -6.959 9.960 -13.366 1.00 94.69 193 ALA A CA 1
ATOM 1464 C C . ALA A 1 193 ? -8.036 10.177 -12.298 1.00 94.69 193 ALA A C 1
ATOM 1466 O O . ALA A 1 193 ? -8.258 9.301 -11.468 1.00 94.69 193 ALA A O 1
ATOM 1467 N N . GLN A 1 194 ? -8.772 11.293 -12.358 1.00 95.56 194 GLN A N 1
ATOM 1468 C CA . GLN A 1 194 ? -9.839 11.592 -11.394 1.00 95.56 194 GLN A CA 1
ATOM 1469 C C . GLN A 1 194 ? -10.931 10.520 -11.398 1.00 95.56 194 GLN A C 1
ATOM 1471 O O . GLN A 1 194 ? -11.399 10.101 -10.339 1.00 95.56 194 GLN A O 1
ATOM 1476 N N . GLN A 1 195 ? -11.327 10.049 -12.585 1.00 96.69 195 GLN A N 1
ATOM 1477 C CA . GLN A 1 195 ? -12.316 8.984 -12.700 1.00 96.69 195 GLN A CA 1
ATOM 1478 C C . GLN A 1 195 ? -11.799 7.670 -12.107 1.00 96.69 195 GLN A C 1
ATOM 1480 O O . GLN A 1 195 ? -12.523 7.000 -11.375 1.00 96.69 195 GLN A O 1
ATOM 1485 N N . GLN A 1 196 ? -10.554 7.298 -12.398 1.00 97.31 196 GLN A N 1
ATOM 1486 C CA . GLN A 1 196 ? -9.971 6.053 -11.907 1.00 97.31 196 GLN A CA 1
ATOM 1487 C C . GLN A 1 196 ? -9.699 6.079 -10.400 1.00 97.31 196 GLN A C 1
ATOM 1489 O O . GLN A 1 196 ? -9.967 5.079 -9.736 1.00 97.31 196 GLN A O 1
ATOM 1494 N N . LEU A 1 197 ? -9.253 7.205 -9.842 1.00 97.88 197 LEU A N 1
ATOM 1495 C CA . LEU A 1 197 ? -9.093 7.400 -8.397 1.00 97.88 197 LEU A CA 1
ATOM 1496 C C . LEU A 1 197 ? -10.437 7.314 -7.672 1.00 97.88 197 LEU A C 1
ATOM 1498 O O . LEU A 1 197 ? -10.559 6.563 -6.706 1.00 97.88 197 LEU A O 1
ATOM 1502 N N . SER A 1 198 ? -11.466 7.993 -8.189 1.00 98.00 198 SER A N 1
ATOM 1503 C CA . SER A 1 198 ? -12.823 7.933 -7.633 1.00 98.00 198 SER A CA 1
ATOM 1504 C C . SER A 1 198 ? -13.407 6.518 -7.694 1.00 98.00 198 SER A C 1
ATOM 1506 O O . SER A 1 198 ? -13.971 6.035 -6.712 1.00 98.00 198 SER A O 1
ATOM 1508 N N . ASN A 1 199 ? -13.203 5.804 -8.806 1.00 98.06 199 ASN A N 1
ATOM 1509 C CA . ASN A 1 199 ? -13.592 4.402 -8.923 1.00 98.06 199 ASN A CA 1
ATOM 1510 C C . ASN A 1 199 ? -12.880 3.530 -7.876 1.00 98.06 199 ASN A C 1
ATOM 1512 O O . ASN A 1 199 ? -13.541 2.761 -7.184 1.00 98.06 199 ASN A O 1
ATOM 1516 N N . MET A 1 200 ? -11.557 3.662 -7.721 1.00 98.56 200 MET A N 1
ATOM 1517 C CA . MET A 1 200 ? -10.793 2.882 -6.739 1.00 98.56 200 MET A CA 1
ATOM 1518 C C . MET A 1 200 ? -11.237 3.169 -5.301 1.00 98.56 200 MET A C 1
ATOM 1520 O O . MET A 1 200 ? -11.435 2.229 -4.533 1.00 98.56 200 MET A O 1
ATOM 1524 N N . ALA A 1 201 ? -11.450 4.439 -4.946 1.00 98.19 201 ALA A N 1
ATOM 1525 C CA . ALA A 1 201 ? -11.952 4.815 -3.626 1.00 98.19 201 ALA A CA 1
ATOM 1526 C C . ALA A 1 201 ? -13.347 4.228 -3.380 1.00 98.19 201 ALA A C 1
ATOM 1528 O O . ALA A 1 201 ? -13.594 3.619 -2.338 1.00 98.19 201 ALA A O 1
ATOM 1529 N N . SER A 1 202 ? -14.238 4.315 -4.372 1.00 98.38 202 SER A N 1
ATOM 1530 C CA . SER A 1 202 ? -15.583 3.754 -4.275 1.00 98.38 202 SER A CA 1
ATOM 1531 C C . SER A 1 202 ? -15.568 2.229 -4.147 1.00 98.38 202 SER A C 1
ATOM 1533 O O . SER A 1 202 ? -16.276 1.693 -3.299 1.00 98.38 202 SER A O 1
ATOM 1535 N N . TRP A 1 203 ? -14.802 1.506 -4.964 1.00 98.50 203 TRP A N 1
ATOM 1536 C CA . TRP A 1 203 ? -14.758 0.040 -4.913 1.00 98.50 203 TRP A CA 1
ATOM 1537 C C . TRP A 1 203 ? -14.112 -0.464 -3.621 1.00 98.50 203 TRP A C 1
ATOM 1539 O O . TRP A 1 203 ? -14.631 -1.378 -2.991 1.00 98.50 203 TRP A O 1
ATOM 1549 N N . GLY A 1 204 ? -13.021 0.173 -3.187 1.00 97.94 204 GLY A N 1
ATOM 1550 C CA . GLY A 1 204 ? -12.267 -0.220 -1.997 1.00 97.94 204 GLY A CA 1
ATOM 1551 C C . GLY A 1 204 ? -12.937 0.103 -0.661 1.00 97.94 204 GLY A C 1
ATOM 1552 O O . GLY A 1 204 ? -12.517 -0.417 0.372 1.00 97.94 204 GLY A O 1
ATOM 1553 N N . SER A 1 205 ? -13.967 0.950 -0.663 1.00 97.06 205 SER A N 1
ATOM 1554 C CA . SER A 1 205 ? -14.695 1.357 0.545 1.00 97.06 205 SER A CA 1
ATOM 1555 C C . SER A 1 205 ? -16.173 0.967 0.556 1.00 97.06 205 SER A C 1
ATOM 1557 O O . SER A 1 205 ? -16.888 1.303 1.498 1.00 97.06 205 SER A O 1
ATOM 1559 N N . GLY A 1 206 ? -16.669 0.307 -0.494 1.00 96.00 206 GLY A N 1
ATOM 1560 C CA . GLY A 1 206 ? -18.108 0.087 -0.663 1.00 96.00 206 GLY A CA 1
ATOM 1561 C C . GLY A 1 206 ? -18.893 1.385 -0.914 1.00 96.00 206 GLY A C 1
ATOM 1562 O O . GLY A 1 206 ? -20.082 1.464 -0.607 1.00 96.00 206 GLY A O 1
ATOM 1563 N N . GLY A 1 207 ? -18.232 2.408 -1.465 1.00 95.56 207 GLY A N 1
ATOM 1564 C CA . GLY A 1 207 ? -18.814 3.696 -1.844 1.00 95.56 207 GLY A CA 1
ATOM 1565 C C . GLY A 1 207 ? -18.925 4.711 -0.707 1.00 95.56 207 GLY A C 1
ATOM 1566 O O . GLY A 1 207 ? -19.716 5.647 -0.827 1.00 95.56 207 GLY A O 1
ATOM 1567 N N . THR A 1 208 ? -18.199 4.520 0.400 1.00 94.31 208 THR A N 1
ATOM 1568 C CA . THR A 1 208 ? -18.257 5.429 1.559 1.00 94.31 208 THR A CA 1
ATOM 1569 C C . THR A 1 208 ? -17.151 6.472 1.580 1.00 94.31 208 THR A C 1
ATOM 1571 O O . THR A 1 208 ? -17.344 7.510 2.205 1.00 94.31 208 THR A O 1
ATOM 1574 N N . GLU A 1 209 ? -16.025 6.204 0.921 1.00 94.12 209 GLU A N 1
ATOM 1575 C CA . GLU A 1 209 ? -14.876 7.108 0.857 1.00 94.12 209 GLU A CA 1
ATOM 1576 C C . GLU A 1 209 ? -14.724 7.739 -0.530 1.00 94.12 209 GLU A C 1
ATOM 1578 O O . GLU A 1 209 ? -15.142 7.174 -1.546 1.00 94.12 209 GLU A O 1
ATOM 1583 N N . ASP A 1 210 ? -14.070 8.897 -0.554 1.00 95.56 210 ASP A N 1
ATOM 1584 C CA . ASP A 1 210 ? -13.496 9.496 -1.760 1.00 95.56 210 ASP A CA 1
ATOM 1585 C C . ASP A 1 210 ? -11.959 9.395 -1.701 1.00 95.56 210 ASP A C 1
ATOM 1587 O O . ASP A 1 210 ? -11.395 8.920 -0.711 1.00 95.56 210 ASP A O 1
ATOM 1591 N N . TRP A 1 211 ? -11.269 9.803 -2.764 1.00 96.25 211 TRP A N 1
ATOM 1592 C CA . TRP A 1 211 ? -9.804 9.826 -2.796 1.00 96.25 211 TRP A CA 1
ATOM 1593 C C . TRP A 1 211 ? -9.234 11.145 -2.249 1.00 96.25 211 TRP A C 1
ATOM 1595 O O . TRP A 1 211 ? -9.874 12.196 -2.305 1.00 96.25 211 TRP A O 1
ATOM 1605 N N . PHE A 1 212 ? -8.008 11.085 -1.732 1.00 95.94 212 PHE A N 1
ATOM 1606 C CA . PHE A 1 212 ? -7.241 12.245 -1.281 1.00 95.94 212 PHE A CA 1
ATOM 1607 C C . PHE A 1 212 ? -6.305 12.730 -2.381 1.00 95.94 212 PHE A C 1
ATOM 1609 O O . PHE A 1 212 ? -5.608 11.919 -2.987 1.00 95.94 212 PHE A O 1
ATOM 1616 N N . ASP A 1 213 ? -6.260 14.039 -2.601 1.00 94.06 213 ASP A N 1
ATOM 1617 C CA . ASP A 1 213 ? -5.351 14.673 -3.556 1.00 94.06 213 ASP A CA 1
ATOM 1618 C C . ASP A 1 213 ? -4.063 15.119 -2.861 1.00 94.06 213 ASP A C 1
ATOM 1620 O O . ASP A 1 213 ? -4.125 15.778 -1.819 1.00 94.06 213 ASP A O 1
ATOM 1624 N N . ALA A 1 214 ? -2.915 14.738 -3.420 1.00 91.75 214 ALA A N 1
ATOM 1625 C CA . ALA A 1 214 ? -1.601 15.106 -2.916 1.00 91.75 214 ALA A CA 1
ATOM 1626 C C . ALA A 1 214 ? -0.622 15.390 -4.066 1.00 91.75 214 ALA A C 1
ATOM 1628 O O . ALA A 1 214 ? -0.084 14.483 -4.703 1.00 91.75 214 ALA A O 1
ATOM 1629 N N . ASP A 1 215 ? -0.316 16.666 -4.288 1.00 87.00 215 ASP A N 1
ATOM 1630 C CA . ASP A 1 215 ? 0.630 17.110 -5.316 1.00 87.00 215 ASP A CA 1
ATOM 1631 C C . ASP A 1 215 ? 2.086 17.099 -4.816 1.00 87.00 215 ASP A C 1
ATOM 1633 O O . ASP A 1 215 ? 3.034 17.220 -5.595 1.00 87.00 215 ASP A O 1
ATOM 1637 N N . ASN A 1 216 ? 2.299 17.016 -3.502 1.00 84.56 216 ASN A N 1
ATOM 1638 C CA . ASN A 1 216 ? 3.623 17.092 -2.891 1.00 84.56 216 ASN A CA 1
ATOM 1639 C C . ASN A 1 216 ? 3.704 16.324 -1.564 1.00 84.56 216 ASN A C 1
ATOM 1641 O O . ASN A 1 216 ? 2.704 15.842 -1.042 1.00 84.56 216 ASN A O 1
ATOM 1645 N N . GLN A 1 217 ? 4.920 16.219 -1.019 1.00 83.19 217 GLN A N 1
ATOM 1646 C CA . GLN A 1 217 ? 5.204 15.473 0.210 1.00 83.19 217 GLN A CA 1
ATOM 1647 C C . GLN A 1 217 ? 4.335 15.924 1.398 1.00 83.19 217 GLN A C 1
ATOM 1649 O O . GLN A 1 217 ? 3.765 15.074 2.071 1.00 83.19 217 GLN A O 1
ATOM 1654 N N . ALA A 1 218 ? 4.168 17.234 1.605 1.00 84.62 218 ALA A N 1
ATOM 1655 C CA . ALA A 1 218 ? 3.389 17.754 2.731 1.00 84.62 218 ALA A CA 1
ATOM 1656 C C . ALA A 1 218 ? 1.888 17.450 2.591 1.00 84.62 218 ALA A C 1
ATOM 1658 O O . ALA A 1 218 ? 1.193 17.202 3.573 1.00 84.62 218 ALA A O 1
ATOM 1659 N N . GLU A 1 219 ? 1.364 17.452 1.364 1.00 88.50 219 GLU A N 1
ATOM 1660 C CA . GLU A 1 219 ? -0.028 17.068 1.108 1.00 88.50 219 GLU A CA 1
ATOM 1661 C C . GLU A 1 219 ? -0.242 15.559 1.242 1.00 88.50 219 GLU A C 1
ATOM 1663 O O . GLU A 1 219 ? -1.278 15.139 1.754 1.00 88.50 219 GLU A O 1
ATOM 1668 N N . LEU A 1 220 ? 0.747 14.744 0.861 1.00 88.06 220 LEU A N 1
ATOM 1669 C CA . LEU A 1 220 ? 0.723 13.300 1.089 1.00 88.06 220 LEU A CA 1
ATOM 1670 C C . LEU A 1 220 ? 0.697 12.983 2.590 1.00 88.06 220 LEU A C 1
ATOM 1672 O O . LEU A 1 220 ? -0.120 12.179 3.032 1.00 88.06 220 LEU A O 1
ATOM 1676 N N . GLU A 1 221 ? 1.542 13.645 3.377 1.00 84.38 221 GLU A N 1
ATOM 1677 C CA . GLU A 1 221 ? 1.549 13.543 4.842 1.00 84.38 221 GLU A CA 1
ATOM 1678 C C . GLU A 1 221 ? 0.207 13.990 5.439 1.00 84.38 221 GLU A C 1
ATOM 1680 O O . GLU A 1 221 ? -0.369 13.288 6.269 1.00 84.38 221 GLU A O 1
ATOM 1685 N N . GLY A 1 222 ? -0.353 15.104 4.958 1.00 86.88 222 GLY A N 1
ATOM 1686 C CA . GLY A 1 222 ? -1.676 15.576 5.370 1.00 86.88 222 GLY A CA 1
ATOM 1687 C C . GLY A 1 222 ? -2.806 14.593 5.041 1.00 86.88 222 GLY A C 1
ATOM 1688 O O . GLY A 1 222 ? -3.707 14.393 5.857 1.00 86.88 222 GLY A O 1
ATOM 1689 N N . ALA A 1 223 ? -2.759 13.946 3.874 1.00 90.94 223 ALA A N 1
ATOM 1690 C CA . ALA A 1 223 ? -3.716 12.914 3.482 1.00 90.94 223 ALA A CA 1
ATOM 1691 C C . ALA A 1 223 ? -3.603 11.668 4.371 1.00 90.94 223 ALA A C 1
ATOM 1693 O O . ALA A 1 223 ? -4.616 11.135 4.824 1.00 90.94 223 ALA A O 1
ATOM 1694 N N . LEU A 1 224 ? -2.377 11.233 4.669 1.00 89.06 224 LEU A N 1
ATOM 1695 C CA . LEU A 1 224 ? -2.121 10.119 5.578 1.00 89.06 224 LEU A CA 1
ATOM 1696 C C . LEU A 1 224 ? -2.631 10.420 6.993 1.00 89.06 224 LEU A C 1
ATOM 1698 O O . LEU A 1 224 ? -3.340 9.594 7.564 1.00 89.06 224 LEU A O 1
ATOM 1702 N N . ALA A 1 225 ? -2.370 11.620 7.517 1.00 85.81 225 ALA A N 1
ATOM 1703 C CA . ALA A 1 225 ? -2.902 12.061 8.804 1.00 85.81 225 ALA A CA 1
ATOM 1704 C C . ALA A 1 225 ? -4.436 12.072 8.834 1.00 85.81 225 ALA A C 1
ATOM 1706 O O . ALA A 1 225 ? -5.044 11.561 9.773 1.00 85.81 225 ALA A O 1
ATOM 1707 N N . ALA A 1 226 ? -5.075 12.561 7.770 1.00 89.19 226 ALA A N 1
ATOM 1708 C CA . ALA A 1 226 ? -6.531 12.566 7.664 1.00 89.19 226 ALA A CA 1
ATOM 1709 C C . ALA A 1 226 ? -7.143 11.156 7.595 1.00 89.19 226 ALA A C 1
ATOM 1711 O O . ALA A 1 226 ? -8.275 10.963 8.040 1.00 89.19 226 ALA A O 1
ATOM 1712 N N . ILE A 1 227 ? -6.436 10.172 7.030 1.00 90.31 227 ILE A N 1
ATOM 1713 C CA . ILE A 1 227 ? -6.853 8.762 7.060 1.00 90.31 227 ILE A CA 1
ATOM 1714 C C . ILE A 1 227 ? -6.705 8.204 8.475 1.00 90.31 227 ILE A C 1
ATOM 1716 O O . ILE A 1 227 ? -7.626 7.575 8.986 1.00 90.31 227 ILE A O 1
ATOM 1720 N N . VAL A 1 228 ? -5.564 8.458 9.113 1.00 85.50 228 VAL A N 1
ATOM 1721 C CA . VAL A 1 228 ? -5.238 7.972 10.457 1.00 85.50 228 VAL A CA 1
ATOM 1722 C C . VAL A 1 228 ? -6.222 8.485 11.509 1.00 85.50 228 VAL A C 1
ATOM 1724 O O . VAL A 1 228 ? -6.683 7.703 12.336 1.00 85.50 228 VAL A O 1
ATOM 1727 N N . ASP A 1 229 ? -6.626 9.754 11.438 1.00 85.38 229 ASP A N 1
ATOM 1728 C CA . ASP A 1 229 ? -7.624 10.344 12.343 1.00 85.38 229 ASP A CA 1
ATOM 1729 C C . ASP A 1 229 ? -9.019 9.691 12.227 1.00 85.38 229 ASP A C 1
ATOM 1731 O O . ASP A 1 229 ? -9.859 9.850 13.114 1.00 85.38 229 ASP A O 1
ATOM 1735 N N . GLN A 1 230 ? -9.298 8.951 11.147 1.00 85.81 230 GLN A N 1
ATOM 1736 C CA . GLN A 1 230 ? -10.548 8.196 10.984 1.00 85.81 230 GLN A CA 1
ATOM 1737 C C . GLN A 1 230 ? -10.486 6.794 11.600 1.00 85.81 230 GLN A C 1
ATOM 1739 O O . GLN A 1 230 ? -11.510 6.106 11.659 1.00 85.81 230 GLN A O 1
ATOM 1744 N N . ILE A 1 231 ? -9.304 6.349 12.030 1.00 84.19 231 ILE A N 1
ATOM 1745 C CA . ILE A 1 231 ? -9.097 5.033 12.626 1.00 84.19 231 ILE A CA 1
ATOM 1746 C C . ILE A 1 231 ? -9.421 5.121 14.117 1.00 84.19 231 ILE A C 1
ATOM 1748 O O . ILE A 1 231 ? -8.828 5.892 14.870 1.00 84.19 231 ILE A O 1
ATOM 1752 N N . GLU A 1 232 ? -10.377 4.308 14.564 1.00 83.38 232 GLU A N 1
ATOM 1753 C CA . GLU A 1 232 ? -10.731 4.236 15.979 1.00 83.38 232 GLU A CA 1
ATOM 1754 C C . GLU A 1 232 ? -9.725 3.363 16.734 1.00 83.38 232 GLU A C 1
ATOM 1756 O O . GLU A 1 232 ? -9.733 2.136 16.634 1.00 83.38 232 GLU A O 1
ATOM 1761 N N . PHE A 1 233 ? -8.883 4.002 17.541 1.00 78.94 233 PHE A N 1
ATOM 1762 C CA . PHE A 1 233 ? -7.952 3.309 18.425 1.00 78.94 233 PHE A CA 1
ATOM 1763 C C . PHE A 1 233 ? -8.565 3.043 19.801 1.00 78.94 233 PHE A C 1
ATOM 1765 O O . PHE A 1 233 ? -9.107 3.944 20.453 1.00 78.94 233 PHE A O 1
ATOM 1772 N N . ASP A 1 234 ? -8.428 1.808 20.291 1.00 73.06 234 ASP A N 1
ATOM 1773 C CA . ASP A 1 234 ? -8.781 1.490 21.672 1.00 73.06 234 ASP 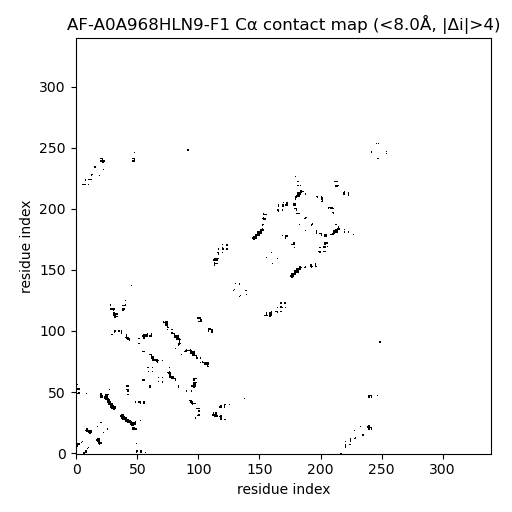A CA 1
ATOM 1774 C C . ASP A 1 234 ? -7.736 2.088 22.625 1.00 73.06 234 ASP A C 1
ATOM 1776 O O . ASP A 1 234 ? -6.574 1.681 22.670 1.00 73.06 234 ASP A O 1
ATOM 1780 N N . LYS A 1 235 ? -8.183 3.044 23.444 1.00 71.88 235 LYS A N 1
ATOM 1781 C CA . LYS A 1 235 ? -7.368 3.747 24.447 1.00 71.88 235 LYS A CA 1
ATOM 1782 C C . LYS A 1 235 ? -6.786 2.818 25.520 1.00 71.88 235 LYS A C 1
ATOM 1784 O O . LYS A 1 235 ? -5.973 3.265 26.327 1.00 71.88 235 LYS A O 1
ATOM 1789 N N . CYS A 1 236 ? -7.260 1.577 25.604 1.00 68.81 236 CYS A N 1
ATOM 1790 C CA . CYS A 1 236 ? -6.830 0.581 26.577 1.00 68.81 236 CYS A CA 1
ATOM 1791 C C . CYS A 1 236 ? -5.819 -0.439 26.029 1.00 68.81 236 CYS A C 1
ATOM 1793 O O . CYS A 1 236 ? -5.337 -1.259 26.815 1.00 68.81 236 CYS A O 1
ATOM 1795 N N . CYS A 1 237 ? -5.490 -0.412 24.734 1.00 67.62 237 CYS A N 1
ATOM 1796 C CA . CYS A 1 237 ? -4.482 -1.302 24.164 1.00 67.62 237 CYS A CA 1
ATOM 1797 C C . CYS A 1 237 ? -3.066 -0.918 24.615 1.00 67.62 237 CYS A C 1
ATOM 1799 O O . CYS A 1 237 ? -2.759 0.250 24.847 1.00 67.62 237 CYS A O 1
ATOM 1801 N N . ALA A 1 238 ? -2.208 -1.931 24.778 1.00 62.84 238 ALA A N 1
ATOM 1802 C CA . ALA A 1 238 ? -0.780 -1.706 24.949 1.00 62.84 238 ALA A CA 1
ATOM 1803 C C . ALA A 1 238 ? -0.232 -1.141 23.635 1.00 62.84 238 ALA A C 1
ATOM 1805 O O . ALA A 1 238 ? -0.471 -1.720 22.578 1.00 62.84 238 ALA A O 1
ATOM 1806 N N . PHE A 1 239 ? 0.443 -0.003 23.730 1.00 70.62 239 PHE A N 1
ATOM 1807 C CA . PHE A 1 239 ? 1.072 0.672 22.603 1.00 70.62 239 PHE A CA 1
ATOM 1808 C C . PHE A 1 239 ? 2.499 0.156 22.428 1.00 70.62 239 PHE A C 1
ATOM 1810 O O . PHE A 1 239 ? 3.125 -0.262 23.409 1.00 70.62 239 PHE A O 1
ATOM 1817 N N . ASN A 1 240 ? 2.986 0.179 21.192 1.00 73.38 240 ASN A N 1
ATOM 1818 C CA . ASN A 1 240 ? 4.401 -0.007 20.913 1.00 73.38 240 ASN A CA 1
ATOM 1819 C C . ASN A 1 240 ? 5.166 1.193 21.493 1.00 73.38 240 ASN A C 1
ATOM 1821 O O . ASN A 1 240 ? 4.600 2.275 21.658 1.00 73.38 240 ASN A O 1
ATOM 1825 N N . ASP A 1 241 ? 6.420 0.975 21.872 1.00 73.19 241 ASP A N 1
ATOM 1826 C CA . ASP A 1 241 ? 7.328 2.044 22.276 1.00 73.19 241 ASP A CA 1
ATOM 1827 C C . ASP A 1 241 ? 8.444 2.100 21.238 1.00 73.19 241 ASP A C 1
ATOM 1829 O O . ASP A 1 241 ? 9.412 1.348 21.332 1.00 73.19 241 ASP A O 1
ATOM 1833 N N . CYS A 1 242 ? 8.257 2.940 20.221 1.00 73.75 242 CYS A N 1
ATOM 1834 C CA . CYS A 1 242 ? 9.207 3.111 19.122 1.00 73.75 242 CYS A CA 1
ATOM 1835 C C . CYS A 1 242 ? 10.200 4.262 19.402 1.00 73.75 242 CYS A C 1
ATOM 1837 O O . CYS A 1 242 ? 10.788 4.842 18.499 1.00 73.75 242 CYS A O 1
ATOM 1839 N N . SER A 1 243 ? 10.377 4.652 20.674 1.00 67.56 243 SER A N 1
ATOM 1840 C CA . SER A 1 243 ? 11.133 5.860 21.038 1.00 67.56 243 SER A CA 1
ATOM 1841 C C . SER A 1 243 ? 12.655 5.691 21.170 1.00 67.56 243 SER A C 1
ATOM 1843 O O . SER A 1 243 ? 13.354 6.698 21.335 1.00 67.56 243 SER A O 1
ATOM 1845 N N . GLU A 1 244 ? 13.197 4.470 21.098 1.00 58.62 244 GLU A N 1
ATOM 1846 C CA . GLU A 1 244 ? 14.654 4.248 21.026 1.00 58.62 244 GLU A CA 1
ATOM 1847 C C . GLU A 1 244 ? 15.088 4.059 19.561 1.00 58.62 244 GLU A C 1
ATOM 1849 O O . GLU A 1 244 ? 14.311 3.568 18.759 1.00 58.62 244 GLU A O 1
ATOM 1854 N N . ASN A 1 245 ? 16.293 4.502 19.179 1.00 52.97 245 ASN A N 1
ATOM 1855 C CA . ASN A 1 245 ? 16.836 4.306 17.827 1.00 52.97 245 ASN A CA 1
ATOM 1856 C C . ASN A 1 245 ? 18.306 3.815 17.914 1.00 52.97 245 ASN A C 1
ATOM 1858 O O . ASN A 1 245 ? 19.124 4.532 18.511 1.00 52.97 245 ASN A O 1
ATOM 1862 N N . PRO A 1 246 ? 18.664 2.653 17.323 1.00 53.91 246 PRO A N 1
ATOM 1863 C CA . PRO A 1 246 ? 17.750 1.723 16.646 1.00 53.91 246 PRO A CA 1
ATOM 1864 C C . PRO A 1 246 ? 16.687 1.201 17.618 1.00 53.91 246 PRO A C 1
ATOM 1866 O O . PRO A 1 246 ? 16.909 1.122 18.827 1.00 53.91 246 PRO A O 1
ATOM 1869 N N . GLU A 1 247 ? 15.489 0.984 17.089 1.00 57.78 247 GLU A N 1
ATOM 1870 C CA . GLU A 1 247 ? 14.338 0.579 17.892 1.00 57.78 247 GLU A CA 1
ATOM 1871 C C . GLU A 1 247 ? 14.634 -0.788 18.518 1.00 57.78 247 GLU A C 1
ATOM 1873 O O . GLU A 1 247 ? 15.106 -1.684 17.813 1.00 57.78 247 GLU A O 1
ATOM 1878 N N . PRO A 1 248 ? 14.415 -0.968 19.835 1.00 44.78 248 PRO A N 1
ATOM 1879 C CA . PRO A 1 248 ? 14.877 -2.143 20.545 1.00 44.78 248 PRO A CA 1
ATOM 1880 C C . PRO A 1 248 ? 14.000 -3.305 20.101 1.00 44.78 248 PRO A C 1
ATOM 1882 O O . PRO A 1 248 ? 12.865 -3.485 20.556 1.00 44.78 248 PRO A O 1
ATOM 1885 N N . THR A 1 249 ? 14.509 -4.109 19.179 1.00 50.97 249 THR A N 1
ATOM 1886 C CA . THR A 1 249 ? 13.863 -5.365 18.849 1.00 50.97 249 THR A CA 1
ATOM 1887 C C . THR A 1 249 ? 14.072 -6.334 20.007 1.00 50.97 249 THR A C 1
ATOM 1889 O O . THR A 1 249 ? 14.960 -6.199 20.850 1.00 50.97 249 THR A O 1
ATOM 1892 N N . THR A 1 250 ? 13.143 -7.270 20.137 1.00 48.34 250 THR A N 1
ATOM 1893 C CA . THR A 1 250 ? 12.908 -8.083 21.331 1.00 48.34 250 THR A CA 1
ATOM 1894 C C . THR A 1 250 ? 14.014 -9.118 21.621 1.00 48.34 250 THR A C 1
ATOM 1896 O O . THR A 1 250 ? 13.733 -10.311 21.564 1.00 48.34 250 THR A O 1
ATOM 1899 N N . ASP A 1 251 ? 15.216 -8.656 21.995 1.00 45.06 251 ASP A N 1
ATOM 1900 C CA . ASP A 1 251 ? 16.347 -9.367 22.635 1.00 45.06 251 ASP A CA 1
ATOM 1901 C C . ASP A 1 251 ? 17.664 -9.589 21.833 1.00 45.06 251 ASP A C 1
ATOM 1903 O O . ASP A 1 251 ? 18.299 -10.625 22.036 1.00 45.06 251 ASP A O 1
ATOM 1907 N N . GLU A 1 252 ? 18.193 -8.632 21.049 1.00 43.84 252 GLU A N 1
ATOM 1908 C CA . GLU A 1 252 ? 19.645 -8.608 20.722 1.00 43.84 252 GLU A CA 1
ATOM 1909 C C . GLU A 1 252 ? 20.283 -7.201 20.820 1.00 43.84 252 GLU A C 1
ATOM 1911 O O . GLU A 1 252 ? 19.605 -6.204 20.598 1.00 43.84 252 GLU A O 1
ATOM 1916 N N . PRO A 1 253 ? 21.570 -7.093 21.230 1.00 39.22 253 PRO A N 1
ATOM 1917 C CA . PRO A 1 253 ? 22.266 -5.816 21.362 1.00 39.22 253 PRO A CA 1
ATOM 1918 C C . PRO A 1 253 ? 22.604 -5.225 19.993 1.00 39.22 253 PRO A C 1
ATOM 1920 O O . PRO A 1 253 ? 23.226 -5.888 19.160 1.00 39.22 253 PRO A O 1
ATOM 1923 N N . ASP A 1 254 ? 22.254 -3.954 19.828 1.00 47.16 254 ASP A N 1
ATOM 1924 C CA . ASP A 1 254 ? 22.465 -3.178 18.613 1.00 47.16 254 ASP A CA 1
ATOM 1925 C C . ASP A 1 254 ? 23.906 -3.244 18.088 1.00 47.16 254 ASP A C 1
ATOM 1927 O O . ASP A 1 254 ? 24.868 -3.259 18.872 1.00 47.16 254 ASP A O 1
ATOM 1931 N N . PRO A 1 255 ? 24.102 -3.210 16.758 1.00 40.44 255 PRO A N 1
ATOM 1932 C CA . PRO A 1 255 ? 25.411 -2.932 16.205 1.00 40.44 255 PRO A CA 1
ATOM 1933 C C . PRO A 1 255 ? 25.831 -1.519 16.629 1.00 40.44 255 PRO A C 1
ATOM 1935 O O . PRO A 1 255 ? 25.267 -0.526 16.168 1.00 40.44 255 PRO A O 1
ATOM 1938 N N . ASP A 1 256 ? 26.844 -1.444 17.500 1.00 40.06 256 ASP A N 1
ATOM 1939 C CA . ASP A 1 256 ? 27.529 -0.200 17.859 1.00 40.06 256 ASP A CA 1
ATOM 1940 C C . ASP A 1 256 ? 27.758 0.628 16.589 1.00 40.06 256 ASP A C 1
ATOM 1942 O O . ASP A 1 256 ? 28.383 0.155 15.628 1.00 40.06 256 ASP A O 1
ATOM 1946 N N . GLN A 1 257 ? 27.274 1.875 16.591 1.00 44.81 257 GLN A N 1
ATOM 1947 C CA . GLN A 1 257 ? 27.671 2.854 15.590 1.00 44.81 257 GLN A CA 1
ATOM 1948 C C . GLN A 1 257 ? 29.194 2.920 15.619 1.00 44.81 257 GLN A C 1
ATOM 1950 O O . GLN A 1 257 ? 29.784 3.427 16.572 1.00 44.81 257 GLN A O 1
ATOM 1955 N N . GLY A 1 258 ? 29.831 2.360 14.591 1.00 36.50 258 GLY A N 1
ATOM 1956 C CA . GLY A 1 258 ? 31.269 2.431 14.424 1.00 36.50 258 GLY A CA 1
ATOM 1957 C C . GLY A 1 258 ? 31.696 3.888 14.516 1.00 36.50 258 GLY A C 1
ATOM 1958 O O . GLY A 1 258 ? 31.400 4.684 13.626 1.00 36.50 258 GLY A O 1
ATOM 1959 N N . ASP A 1 259 ? 32.361 4.213 15.621 1.00 36.06 259 ASP A N 1
ATOM 1960 C CA . ASP A 1 259 ? 32.951 5.508 15.898 1.00 36.06 259 ASP A CA 1
ATOM 1961 C C . ASP A 1 259 ? 33.898 5.866 14.748 1.00 36.06 259 ASP A C 1
ATOM 1963 O O . ASP A 1 259 ? 35.024 5.375 14.654 1.00 36.06 259 ASP A O 1
ATOM 1967 N N . PHE A 1 260 ? 33.430 6.709 13.829 1.00 39.12 260 PHE A N 1
ATOM 1968 C CA . PHE A 1 260 ? 34.279 7.383 12.856 1.00 39.12 260 PHE A CA 1
ATOM 1969 C C . PHE A 1 260 ? 35.049 8.503 13.579 1.00 39.12 260 PHE A C 1
ATOM 1971 O O . PHE A 1 260 ? 34.937 9.682 13.243 1.00 39.12 260 PHE A O 1
ATOM 1978 N N . THR A 1 261 ? 35.889 8.148 14.556 1.00 38.25 261 THR A N 1
ATOM 1979 C CA . THR A 1 261 ? 36.997 9.002 14.995 1.00 38.25 261 THR A CA 1
ATOM 1980 C C . THR A 1 261 ? 38.112 8.912 13.957 1.00 38.25 261 THR A C 1
ATOM 1982 O O . THR A 1 261 ? 39.139 8.261 14.115 1.00 38.25 261 THR A O 1
ATOM 1985 N N . GLY A 1 262 ? 37.876 9.576 12.824 1.00 35.56 262 GLY A N 1
ATOM 1986 C CA . GLY A 1 262 ? 38.918 9.917 11.868 1.00 35.56 262 GLY A CA 1
ATOM 1987 C C . GLY A 1 262 ? 39.773 11.048 12.430 1.00 35.56 262 GLY A C 1
ATOM 1988 O O . GLY A 1 262 ? 39.344 12.201 12.448 1.00 35.56 262 GLY A O 1
ATOM 1989 N N . ASP A 1 263 ? 40.971 10.683 12.880 1.00 37.06 263 ASP A N 1
ATOM 1990 C CA . ASP A 1 263 ? 42.043 11.548 13.365 1.00 37.06 263 ASP A CA 1
ATOM 1991 C C . ASP A 1 263 ? 42.257 12.800 12.494 1.00 37.06 263 ASP A C 1
ATOM 1993 O O . ASP A 1 263 ? 42.574 12.729 11.303 1.00 37.06 263 ASP A O 1
ATOM 1997 N N . GLY A 1 264 ? 42.127 13.967 13.126 1.00 35.91 264 GLY A N 1
ATOM 1998 C CA . GLY A 1 264 ? 42.460 15.272 12.566 1.00 35.91 264 GLY A CA 1
ATOM 1999 C C . GLY A 1 264 ? 43.158 16.128 13.617 1.00 35.91 264 GLY A C 1
ATOM 2000 O O . GLY A 1 264 ? 42.505 16.821 14.394 1.00 35.91 264 GLY A O 1
ATOM 2001 N N . ASP A 1 265 ? 44.486 16.036 13.625 1.00 39.00 265 ASP A N 1
ATOM 2002 C CA . ASP A 1 265 ? 45.445 16.661 14.539 1.00 39.00 265 ASP A CA 1
ATOM 2003 C C . ASP A 1 265 ? 45.186 18.145 14.863 1.00 39.00 265 ASP A C 1
ATOM 2005 O O . ASP A 1 265 ? 44.991 18.986 13.979 1.00 39.00 265 ASP A O 1
ATOM 2009 N N . GLY A 1 266 ? 45.306 18.494 16.148 1.00 36.88 266 GLY A N 1
ATOM 2010 C CA . GLY A 1 266 ? 45.176 19.867 16.638 1.00 36.88 266 GLY A CA 1
ATOM 2011 C C . GLY A 1 266 ? 45.767 20.086 18.030 1.00 36.88 266 GLY A C 1
ATOM 2012 O O . GLY A 1 266 ? 45.078 20.582 18.918 1.00 36.88 266 GLY A O 1
ATOM 2013 N N . ASP A 1 267 ? 47.036 19.717 18.224 1.00 36.62 267 ASP A N 1
ATOM 2014 C CA . ASP A 1 267 ? 47.804 19.946 19.453 1.00 36.62 267 ASP A CA 1
ATOM 2015 C C . ASP A 1 267 ? 47.820 21.423 19.896 1.00 36.62 267 ASP A C 1
ATOM 2017 O O . ASP A 1 267 ? 48.238 22.328 19.163 1.00 36.62 267 ASP A O 1
ATOM 2021 N N . SER A 1 268 ? 47.483 21.673 21.164 1.00 38.78 268 SER A N 1
ATOM 2022 C CA . SER A 1 268 ? 47.983 22.837 21.901 1.00 38.78 268 SER A CA 1
ATOM 2023 C C . SER A 1 268 ? 47.976 22.623 23.411 1.00 38.78 268 SER A C 1
ATOM 2025 O O . SER A 1 268 ? 46.910 22.611 24.008 1.00 38.78 268 SER A O 1
ATOM 2027 N N . PHE A 1 269 ? 49.205 22.583 23.959 1.00 33.16 269 PHE A N 1
ATOM 2028 C CA . PHE A 1 269 ? 49.660 23.054 25.284 1.00 33.16 269 PHE A CA 1
ATOM 2029 C C . PHE A 1 269 ? 48.964 22.485 26.538 1.00 33.16 269 PHE A C 1
ATOM 2031 O O . PHE A 1 269 ? 47.757 22.354 26.600 1.00 33.16 269 PHE A O 1
ATOM 2038 N N . ASP A 1 270 ? 49.605 22.240 27.675 1.00 33.84 270 ASP A N 1
ATOM 2039 C CA . ASP A 1 270 ? 50.972 22.135 28.174 1.00 33.84 270 ASP A CA 1
ATOM 2040 C C . ASP A 1 270 ? 50.838 21.569 29.613 1.00 33.84 270 ASP A C 1
ATOM 2042 O O . ASP A 1 270 ? 49.747 21.541 30.179 1.00 33.84 270 ASP A O 1
ATOM 2046 N N . GLY A 1 271 ? 51.934 21.118 30.236 1.00 32.44 271 GLY A N 1
ATOM 2047 C CA . GLY A 1 271 ? 52.005 21.102 31.707 1.00 32.44 271 GLY A CA 1
ATOM 2048 C C . GLY A 1 271 ? 52.304 19.780 32.426 1.00 32.44 271 GLY A C 1
ATOM 2049 O O . GLY A 1 271 ? 51.416 19.067 32.877 1.00 32.44 271 GLY A O 1
ATOM 2050 N N . SER A 1 272 ? 53.596 19.612 32.736 1.00 43.72 272 SER A N 1
ATOM 2051 C CA . SER A 1 272 ? 54.156 19.080 34.002 1.00 43.72 272 SER A CA 1
ATOM 2052 C C . SER A 1 272 ? 54.125 17.571 34.330 1.00 43.72 272 SER A C 1
ATOM 2054 O O . SER A 1 272 ? 53.348 17.096 35.144 1.00 43.72 272 SER A O 1
ATOM 2056 N N . GLY A 1 273 ? 55.107 16.853 33.775 1.00 31.84 273 GLY A N 1
ATOM 2057 C CA . GLY A 1 273 ? 56.265 16.233 34.458 1.00 31.84 273 GLY A CA 1
ATOM 2058 C C . GLY A 1 273 ? 56.195 15.692 35.903 1.00 31.84 273 GLY A C 1
ATOM 2059 O O . GLY A 1 273 ? 56.058 16.463 36.849 1.00 31.84 273 GLY A O 1
ATOM 2060 N N . SER A 1 274 ? 56.531 14.401 36.062 1.00 42.25 274 SER A N 1
ATOM 2061 C CA . SER A 1 274 ? 57.609 13.825 36.920 1.00 42.25 274 SER A CA 1
ATOM 2062 C C . SER A 1 274 ? 57.596 12.286 36.774 1.00 42.25 274 SER A C 1
ATOM 2064 O O . SER A 1 274 ? 56.548 11.684 36.960 1.00 42.25 274 SER A O 1
ATOM 2066 N N . ALA A 1 275 ? 58.627 11.666 36.177 1.00 35.62 275 ALA A N 1
ATOM 2067 C CA . ALA A 1 275 ? 59.705 10.888 36.834 1.00 35.62 275 ALA A CA 1
ATOM 2068 C C . ALA A 1 275 ? 59.170 9.696 37.679 1.00 35.62 275 ALA A C 1
ATOM 2070 O O . ALA A 1 275 ? 58.369 9.901 38.577 1.00 35.62 275 ALA A O 1
ATOM 2071 N N . GLU A 1 276 ? 59.530 8.427 37.449 1.00 40.03 276 GLU A N 1
ATOM 2072 C CA . GLU A 1 276 ? 60.897 7.892 37.448 1.00 40.03 276 GLU A CA 1
ATOM 2073 C C . GLU A 1 276 ? 61.080 6.618 36.592 1.00 40.03 276 GLU A C 1
ATOM 2075 O O . GLU A 1 276 ? 60.174 5.811 36.398 1.00 40.03 276 GLU A O 1
ATOM 2080 N N . THR A 1 277 ? 62.315 6.448 36.127 1.00 37.84 277 THR A N 1
ATOM 2081 C CA . THR A 1 277 ? 62.898 5.302 35.416 1.00 37.84 277 THR A CA 1
ATOM 2082 C C . THR A 1 277 ? 63.745 4.437 36.357 1.00 37.84 277 THR A C 1
ATOM 2084 O O . THR A 1 277 ? 64.528 5.010 37.110 1.00 37.84 277 THR A O 1
ATOM 2087 N N . ALA A 1 278 ? 63.702 3.106 36.217 1.00 39.53 278 ALA A N 1
ATOM 2088 C CA . ALA A 1 278 ? 64.825 2.156 36.391 1.00 39.53 278 ALA A CA 1
ATOM 2089 C C . ALA A 1 278 ? 64.297 0.725 36.131 1.00 39.53 278 ALA A C 1
ATOM 2091 O O . ALA A 1 278 ? 63.363 0.292 36.794 1.00 39.53 278 ALA A O 1
ATOM 2092 N N . ASP A 1 279 ? 64.672 0.080 35.022 1.00 35.22 279 ASP A N 1
ATOM 2093 C CA . ASP A 1 279 ? 65.859 -0.793 34.865 1.00 35.22 279 ASP A CA 1
ATOM 2094 C C . ASP A 1 279 ? 65.627 -2.219 35.405 1.00 35.22 279 ASP A C 1
ATOM 2096 O O . ASP A 1 279 ? 65.385 -2.421 36.592 1.00 35.22 279 ASP A O 1
ATOM 2100 N N . GLY A 1 280 ? 65.746 -3.207 34.510 1.00 34.78 280 GLY A N 1
ATOM 2101 C CA . GLY A 1 280 ? 65.903 -4.605 34.901 1.00 34.78 280 GLY A CA 1
ATOM 2102 C C . GLY A 1 280 ? 65.849 -5.605 33.748 1.00 34.78 280 GLY A C 1
ATOM 2103 O O . GLY A 1 280 ? 64.987 -6.476 33.727 1.00 34.78 280 GLY A O 1
ATOM 2104 N N . SER A 1 281 ? 66.754 -5.488 32.777 1.00 39.94 281 SER A N 1
ATOM 2105 C CA . SER A 1 281 ? 67.001 -6.484 31.722 1.00 39.94 281 SER A CA 1
ATOM 2106 C C . SER A 1 281 ? 67.558 -7.809 32.269 1.00 39.94 281 SER A C 1
ATOM 2108 O O . SER A 1 281 ? 68.460 -7.785 33.104 1.00 39.94 281 SER A O 1
ATOM 2110 N N . GLY A 1 282 ? 67.126 -8.955 31.727 1.00 34.38 282 GLY A N 1
ATOM 2111 C CA . GLY A 1 282 ? 67.715 -10.258 32.062 1.00 34.38 282 GLY A CA 1
ATOM 2112 C C . GLY A 1 282 ? 67.175 -11.429 31.239 1.00 34.38 282 GLY A C 1
ATOM 2113 O O . GLY A 1 282 ? 66.214 -12.076 31.627 1.00 34.38 282 GLY A O 1
ATOM 2114 N N . SER A 1 283 ? 67.824 -11.675 30.103 1.00 38.19 283 SER A N 1
ATOM 2115 C CA . SER A 1 283 ? 67.717 -12.847 29.222 1.00 38.19 283 SER A CA 1
ATOM 2116 C C . SER A 1 283 ? 68.062 -14.163 29.943 1.00 38.19 283 SER A C 1
ATOM 2118 O O . SER A 1 283 ? 69.022 -14.177 30.705 1.00 38.19 283 SER A O 1
ATOM 2120 N N . GLU A 1 284 ? 67.356 -15.268 29.667 1.00 38.53 284 GLU A N 1
ATOM 2121 C CA . GLU A 1 284 ? 67.905 -16.438 28.947 1.00 38.53 284 GLU A CA 1
ATOM 2122 C C . GLU A 1 284 ? 66.926 -17.628 28.850 1.00 38.53 284 GLU A C 1
ATOM 2124 O O . GLU A 1 284 ? 66.089 -17.892 29.709 1.00 38.53 284 GLU A O 1
ATOM 2129 N N . THR A 1 285 ? 67.068 -18.312 27.720 1.00 40.69 285 THR A N 1
ATOM 2130 C CA . THR A 1 285 ? 66.392 -19.492 27.168 1.00 40.69 285 THR A CA 1
ATOM 2131 C C . THR A 1 285 ? 66.652 -20.795 27.927 1.00 40.69 285 THR A C 1
ATOM 2133 O O . THR A 1 285 ? 67.809 -21.049 28.248 1.00 40.69 285 THR A O 1
ATOM 2136 N N . VAL A 1 286 ? 65.656 -21.693 28.028 1.00 41.28 286 VAL A N 1
ATOM 2137 C CA . VAL A 1 286 ? 65.862 -23.162 28.043 1.00 41.28 286 VAL A CA 1
ATOM 2138 C C . VAL A 1 286 ? 64.663 -23.884 27.402 1.00 41.28 286 VAL A C 1
ATOM 2140 O O . VAL A 1 286 ? 63.530 -23.757 27.861 1.00 41.28 286 VAL A O 1
ATOM 2143 N N . ASP A 1 287 ? 64.958 -24.650 26.350 1.00 39.41 287 ASP A N 1
ATOM 2144 C CA . ASP A 1 287 ? 64.108 -25.642 25.680 1.00 39.41 287 ASP A CA 1
ATOM 2145 C C . ASP A 1 287 ? 63.829 -26.880 26.550 1.00 39.41 287 ASP A C 1
ATOM 2147 O O . ASP A 1 287 ? 64.682 -27.314 27.324 1.00 39.41 287 ASP A O 1
ATOM 2151 N N . GLY A 1 288 ? 62.724 -27.573 26.251 1.00 34.03 288 GLY A N 1
ATOM 2152 C CA . GLY A 1 288 ? 62.782 -29.036 26.162 1.00 34.03 288 GLY A CA 1
ATOM 2153 C C . GLY A 1 288 ? 61.767 -29.841 26.972 1.00 34.03 288 GLY A C 1
ATOM 2154 O O . GLY A 1 288 ? 61.994 -30.163 28.130 1.00 34.03 288 GLY A O 1
ATOM 2155 N N . SER A 1 289 ? 60.764 -30.336 26.237 1.00 37.84 289 SER A N 1
ATOM 2156 C CA . SER A 1 289 ? 60.332 -31.747 26.181 1.00 37.84 289 SER A CA 1
ATOM 2157 C C . SER A 1 289 ? 59.870 -32.480 27.451 1.00 37.84 289 SER A C 1
ATOM 2159 O O . SER A 1 289 ? 60.662 -32.774 28.339 1.00 37.84 289 SER A O 1
ATOM 2161 N N . GLY A 1 290 ? 58.656 -33.040 27.369 1.00 30.94 290 GLY A N 1
ATOM 2162 C CA . GLY A 1 290 ? 58.468 -34.453 27.711 1.00 30.94 290 GLY A CA 1
ATOM 2163 C C . GLY A 1 290 ? 57.252 -34.824 28.560 1.00 30.94 290 GLY A C 1
ATOM 2164 O O . GLY A 1 290 ? 57.240 -34.600 29.762 1.00 30.94 290 GLY A O 1
ATOM 2165 N N . SER A 1 291 ? 56.380 -35.605 27.920 1.00 35.38 291 SER A N 1
ATOM 2166 C CA . SER A 1 291 ? 55.746 -36.821 28.450 1.00 35.38 291 SER A CA 1
ATOM 2167 C C . SER A 1 291 ? 54.361 -36.746 29.096 1.00 35.38 291 SER A C 1
ATOM 2169 O O . SER A 1 291 ? 54.089 -36.019 30.043 1.00 35.38 291 SER A O 1
ATOM 2171 N N . GLU A 1 292 ? 53.548 -37.653 28.563 1.00 41.44 292 GLU A N 1
ATOM 2172 C CA . GLU A 1 292 ? 52.230 -38.137 28.947 1.00 41.44 292 GLU A CA 1
ATOM 2173 C C . GLU A 1 292 ? 52.155 -38.697 30.374 1.00 41.44 292 GLU A C 1
ATOM 2175 O O . GLU A 1 292 ? 53.151 -39.207 30.896 1.00 41.44 292 GLU A O 1
ATOM 2180 N N . THR A 1 293 ? 50.956 -38.672 30.970 1.00 35.69 293 THR A N 1
ATOM 2181 C CA . THR A 1 293 ? 50.118 -39.838 31.367 1.00 35.69 293 THR A CA 1
ATOM 2182 C C . THR A 1 293 ? 48.957 -39.333 32.268 1.00 35.69 293 THR A C 1
ATOM 2184 O O . THR A 1 293 ? 49.206 -38.526 33.154 1.00 35.69 293 THR A O 1
ATOM 2187 N N . VAL A 1 294 ? 47.668 -39.513 31.923 1.00 41.00 294 VAL A N 1
ATOM 2188 C CA . VAL A 1 294 ? 46.756 -40.674 32.140 1.00 41.00 294 VAL A CA 1
ATOM 2189 C C . VAL A 1 294 ? 45.791 -40.475 33.341 1.00 41.00 294 VAL A C 1
ATOM 2191 O O . VAL A 1 294 ? 46.226 -40.233 34.460 1.00 41.00 294 VAL A O 1
ATOM 2194 N N . ASP A 1 295 ? 44.500 -40.653 33.020 1.00 39.09 295 ASP A N 1
ATOM 2195 C CA . ASP A 1 295 ? 43.322 -41.168 33.757 1.00 39.09 295 ASP A CA 1
ATOM 2196 C C . ASP A 1 295 ? 42.621 -40.467 34.941 1.00 39.09 295 ASP A C 1
ATOM 2198 O O . ASP A 1 295 ? 43.220 -40.000 35.906 1.00 39.09 295 ASP A O 1
ATOM 2202 N N . GLY A 1 296 ? 41.282 -40.574 34.870 1.00 38.06 296 GLY A N 1
ATOM 2203 C CA . GLY A 1 296 ? 40.293 -40.474 35.954 1.00 38.06 296 GLY A CA 1
ATOM 2204 C C . GLY A 1 296 ? 38.950 -39.931 35.433 1.00 38.06 296 GLY A C 1
ATOM 2205 O O . GLY A 1 296 ? 38.759 -38.721 35.429 1.00 38.06 296 GLY A O 1
ATOM 2206 N N . ASP A 1 297 ? 38.169 -40.684 34.648 1.00 37.41 297 ASP A N 1
ATOM 2207 C CA . ASP A 1 297 ? 37.128 -41.652 35.062 1.00 37.41 297 ASP A CA 1
ATOM 2208 C C . ASP A 1 297 ? 35.863 -41.032 35.707 1.00 37.41 297 ASP A C 1
ATOM 2210 O O . ASP A 1 297 ? 35.920 -40.201 36.605 1.00 37.41 297 ASP A O 1
ATOM 2214 N N . GLY A 1 298 ? 34.680 -41.409 35.200 1.00 37.81 298 GLY A N 1
ATOM 2215 C CA . GLY A 1 298 ? 33.402 -40.902 35.719 1.00 37.81 298 GLY A CA 1
ATOM 2216 C C . GLY A 1 298 ? 32.208 -41.016 34.772 1.00 37.81 298 GLY A C 1
ATOM 2217 O O . GLY A 1 298 ? 31.620 -40.016 34.385 1.00 37.81 298 GLY A O 1
ATOM 2218 N N . THR A 1 299 ? 31.869 -42.247 34.402 1.00 42.56 299 THR A N 1
ATOM 2219 C CA . THR A 1 299 ? 30.686 -42.702 33.652 1.00 42.56 299 THR A CA 1
ATOM 2220 C C . THR A 1 299 ? 29.338 -42.278 34.255 1.00 42.56 299 THR A C 1
ATOM 2222 O O . THR A 1 299 ? 29.150 -42.427 35.463 1.00 42.56 299 THR A O 1
ATOM 2225 N N . ALA A 1 300 ? 28.365 -41.924 33.408 1.00 41.91 300 ALA A N 1
ATOM 2226 C CA . ALA A 1 300 ? 26.949 -42.245 33.616 1.00 41.91 300 ALA A CA 1
ATOM 2227 C C . ALA A 1 300 ? 26.196 -42.239 32.275 1.00 41.91 300 ALA A C 1
ATOM 2229 O O . ALA A 1 300 ? 26.274 -41.285 31.503 1.00 41.91 300 ALA A O 1
ATOM 2230 N N . ASP A 1 301 ? 25.522 -43.358 32.038 1.00 43.31 301 ASP A N 1
ATOM 2231 C CA . ASP A 1 301 ? 24.866 -43.804 30.816 1.00 43.31 301 ASP A CA 1
ATOM 2232 C C . ASP A 1 301 ? 23.505 -43.129 30.550 1.00 43.31 301 ASP A C 1
ATOM 2234 O O . ASP A 1 301 ? 22.893 -42.554 31.452 1.00 43.31 301 ASP A O 1
ATOM 2238 N N . GLY A 1 302 ? 23.039 -43.239 29.297 1.00 36.81 302 GLY A N 1
ATOM 2239 C CA . GLY A 1 302 ? 21.752 -42.743 28.784 1.00 36.81 302 GLY A CA 1
ATOM 2240 C C . GLY A 1 302 ? 20.492 -43.445 29.340 1.00 36.81 302 GLY A C 1
ATOM 2241 O O . GLY A 1 302 ? 20.535 -44.060 30.406 1.00 36.81 302 GLY A O 1
ATOM 2242 N N . PRO A 1 303 ? 19.347 -43.374 28.629 1.00 54.84 303 PRO A N 1
ATOM 2243 C CA . PRO A 1 303 ? 19.290 -44.002 27.310 1.00 54.84 303 PRO A CA 1
ATOM 2244 C C . PRO A 1 303 ? 18.525 -43.238 26.218 1.00 54.84 303 PRO A C 1
ATOM 2246 O O . PRO A 1 303 ? 17.694 -42.363 26.463 1.00 54.84 303 PRO A O 1
ATOM 2249 N N . ASP A 1 304 ? 18.832 -43.684 25.005 1.00 45.78 304 ASP A N 1
ATOM 2250 C CA . ASP A 1 304 ? 18.147 -43.484 23.736 1.00 45.78 304 ASP A CA 1
ATOM 2251 C C . ASP A 1 304 ? 16.665 -43.884 23.770 1.00 45.78 304 ASP A C 1
ATOM 2253 O O . ASP A 1 304 ? 16.247 -44.761 24.532 1.00 45.78 304 ASP A O 1
ATOM 2257 N N . ASN A 1 305 ? 15.885 -43.293 22.864 1.00 42.50 305 ASN A N 1
ATOM 2258 C CA . ASN A 1 305 ? 14.635 -43.889 22.411 1.00 42.50 305 ASN A CA 1
ATOM 2259 C C . ASN A 1 305 ? 14.515 -43.708 20.893 1.00 42.50 305 ASN A C 1
ATOM 2261 O O . ASN A 1 305 ? 14.035 -42.688 20.398 1.00 42.50 305 ASN A O 1
ATOM 2265 N N . ASP A 1 306 ? 15.002 -44.712 20.170 1.00 49.12 306 ASP A N 1
ATOM 2266 C CA . ASP A 1 306 ? 14.697 -44.988 18.778 1.00 49.12 306 ASP A CA 1
ATOM 2267 C C . ASP A 1 306 ? 13.484 -45.929 18.689 1.00 49.12 306 ASP A C 1
ATOM 2269 O O . ASP A 1 306 ? 13.301 -46.861 19.468 1.00 49.12 306 ASP A O 1
ATOM 2273 N N . GLY A 1 307 ? 12.610 -45.675 17.719 1.00 38.84 307 GLY A N 1
ATOM 2274 C CA . GLY A 1 307 ? 11.430 -46.499 17.488 1.00 38.84 307 GLY A CA 1
ATOM 2275 C C . GLY A 1 307 ? 10.887 -46.285 16.086 1.00 38.84 307 GLY A C 1
ATOM 2276 O O . GLY A 1 307 ? 10.031 -45.437 15.865 1.00 38.84 307 GLY A O 1
ATOM 2277 N N . THR A 1 308 ? 11.409 -47.061 15.140 1.00 47.94 308 THR A N 1
ATOM 2278 C CA . THR A 1 308 ? 10.848 -47.270 13.799 1.00 47.94 308 THR A CA 1
ATOM 2279 C C . THR A 1 308 ? 9.920 -48.489 13.811 1.00 47.94 308 THR A C 1
ATOM 2281 O O . THR A 1 308 ? 10.250 -49.476 14.466 1.00 47.94 308 THR A O 1
ATOM 2284 N N . ALA A 1 309 ? 8.790 -48.427 13.088 1.00 40.22 309 ALA A N 1
ATOM 2285 C CA . ALA A 1 309 ? 8.194 -49.533 12.308 1.00 40.22 309 ALA A CA 1
ATOM 2286 C C . ALA A 1 309 ? 6.817 -49.151 11.706 1.00 40.22 309 ALA A C 1
ATOM 2288 O O . ALA A 1 309 ? 5.854 -48.955 12.440 1.00 40.22 309 ALA A O 1
ATOM 2289 N N . ASP A 1 310 ? 6.789 -49.045 10.372 1.00 43.53 310 ASP A N 1
ATOM 2290 C CA . ASP A 1 310 ? 5.882 -49.639 9.364 1.00 43.53 310 ASP A CA 1
ATOM 2291 C C . ASP A 1 310 ? 4.348 -49.781 9.572 1.00 43.53 310 ASP A C 1
ATOM 2293 O O . ASP A 1 310 ? 3.849 -50.130 10.637 1.00 43.53 310 ASP A O 1
ATOM 2297 N N . GLY A 1 311 ? 3.619 -49.558 8.459 1.00 35.50 311 GLY A N 1
ATOM 2298 C CA . GLY A 1 311 ? 2.153 -49.421 8.307 1.00 35.50 311 GLY A CA 1
ATOM 2299 C C . GLY A 1 311 ? 1.297 -50.697 8.465 1.00 35.50 311 GLY A C 1
ATOM 2300 O O . GLY A 1 311 ? 1.785 -51.705 8.976 1.00 35.50 311 GLY A O 1
ATOM 2301 N N . PRO A 1 312 ? 0.005 -50.682 8.053 1.00 53.59 312 PRO A N 1
ATOM 2302 C CA . PRO A 1 312 ? -0.349 -50.615 6.625 1.00 53.59 312 PRO A CA 1
ATOM 2303 C C . PRO A 1 312 ? -1.631 -49.822 6.260 1.00 53.59 312 PRO A C 1
ATOM 2305 O O . PRO A 1 312 ? -2.382 -49.355 7.113 1.00 53.59 312 PRO A O 1
ATOM 2308 N N . ASP A 1 313 ? -1.818 -49.722 4.941 1.00 47.06 313 ASP A N 1
ATOM 2309 C CA . ASP A 1 313 ? -3.001 -49.422 4.124 1.00 47.06 313 ASP A CA 1
ATOM 2310 C C . ASP A 1 313 ? -4.384 -49.442 4.799 1.00 47.06 313 ASP A C 1
ATOM 2312 O O . ASP A 1 313 ? -4.769 -50.413 5.453 1.00 47.06 313 ASP A O 1
ATOM 2316 N N . ASN A 1 314 ? -5.199 -48.429 4.482 1.00 45.53 314 ASN A N 1
ATOM 2317 C CA . ASN A 1 314 ? -6.634 -48.642 4.334 1.00 45.53 314 ASN A CA 1
ATOM 2318 C C . ASN A 1 314 ? -7.172 -47.824 3.154 1.00 45.53 314 ASN A C 1
ATOM 2320 O O . ASN A 1 314 ? -7.186 -46.591 3.153 1.00 45.53 314 ASN A O 1
ATOM 2324 N N . ASP A 1 315 ? -7.575 -48.577 2.143 1.00 44.31 315 ASP A N 1
ATOM 2325 C CA . ASP A 1 315 ? -8.369 -48.187 1.002 1.00 44.31 315 ASP A CA 1
ATOM 2326 C C . ASP A 1 315 ? -9.798 -47.831 1.440 1.00 44.31 315 ASP A C 1
ATOM 2328 O O . ASP A 1 315 ? -10.407 -48.441 2.315 1.00 44.31 315 ASP A O 1
ATOM 2332 N N . GLY A 1 316 ? -10.348 -46.793 0.823 1.00 38.19 316 GLY A N 1
ATOM 2333 C CA . GLY A 1 316 ? -11.703 -46.326 1.082 1.00 38.19 316 GLY A CA 1
ATOM 2334 C C . GLY A 1 316 ? -12.276 -45.685 -0.165 1.00 38.19 316 GLY A C 1
ATOM 2335 O O . GLY A 1 316 ? -12.525 -44.486 -0.201 1.00 38.19 316 GLY A O 1
ATOM 2336 N N . THR A 1 317 ? -12.431 -46.496 -1.208 1.00 43.56 317 THR A N 1
ATOM 2337 C CA . THR A 1 317 ? -13.279 -46.212 -2.363 1.00 43.56 317 THR A CA 1
ATOM 2338 C C . THR A 1 317 ? -14.730 -46.049 -1.907 1.00 43.56 317 THR A C 1
ATOM 2340 O O . THR A 1 317 ? -15.299 -46.925 -1.257 1.00 43.56 317 THR A O 1
ATOM 2343 N N . ALA A 1 318 ? -15.345 -44.930 -2.278 1.00 44.31 318 ALA A N 1
ATOM 2344 C CA . ALA A 1 318 ? -16.793 -44.778 -2.295 1.00 44.31 318 ALA A CA 1
ATOM 2345 C C . ALA A 1 318 ? -17.187 -44.103 -3.611 1.00 44.31 318 ALA A C 1
ATOM 2347 O O . ALA A 1 318 ? -17.292 -42.883 -3.707 1.00 44.31 318 ALA A O 1
ATOM 2348 N N . ASP A 1 319 ? -17.370 -44.948 -4.622 1.00 46.47 319 ASP A N 1
ATOM 2349 C CA . ASP A 1 319 ? -18.186 -44.667 -5.795 1.00 46.47 319 ASP A CA 1
ATOM 2350 C C . ASP A 1 319 ? -19.664 -44.541 -5.380 1.00 46.47 319 ASP A C 1
ATOM 2352 O O . ASP A 1 319 ? -20.170 -45.332 -4.578 1.00 46.47 319 ASP A O 1
ATOM 2356 N N . GLY A 1 320 ? -20.379 -43.586 -5.974 1.00 35.75 320 GLY A N 1
ATOM 2357 C CA . GLY A 1 320 ? -21.838 -43.488 -5.914 1.00 35.75 320 GLY A CA 1
ATOM 2358 C C . GLY A 1 320 ? -22.366 -42.281 -6.701 1.00 35.75 320 GLY A C 1
ATOM 2359 O O . GLY A 1 320 ? -21.693 -41.258 -6.739 1.00 35.75 320 GLY A O 1
ATOM 2360 N N . PRO A 1 321 ? -23.538 -42.387 -7.350 1.00 53.91 321 PRO A N 1
ATOM 2361 C CA . PRO A 1 321 ? -23.593 -42.487 -8.810 1.00 53.91 321 PRO A CA 1
ATOM 2362 C C . PRO A 1 321 ? -24.163 -41.258 -9.536 1.00 53.91 321 PRO A C 1
ATOM 2364 O O . PRO A 1 321 ? -24.749 -40.362 -8.931 1.00 53.91 321 PRO A O 1
ATOM 2367 N N . ASP A 1 322 ? -23.990 -41.316 -10.859 1.00 44.25 322 ASP A N 1
ATOM 2368 C CA . ASP A 1 322 ? -24.718 -40.675 -11.957 1.00 44.25 322 ASP A CA 1
ATOM 2369 C C . ASP A 1 322 ? -26.010 -39.930 -11.596 1.00 44.25 322 ASP A C 1
ATOM 2371 O O . ASP A 1 322 ? -26.961 -40.503 -11.059 1.00 44.25 322 ASP A O 1
ATOM 2375 N N . ASN A 1 323 ? -26.087 -38.679 -12.055 1.00 45.25 323 ASN A N 1
ATOM 2376 C CA . ASN A 1 323 ? -27.359 -38.040 -12.357 1.00 45.25 323 ASN A CA 1
ATOM 2377 C C . ASN A 1 323 ? -27.371 -37.659 -13.843 1.00 45.25 323 ASN A C 1
ATOM 2379 O O . ASN A 1 323 ? -27.008 -36.551 -14.235 1.00 45.25 323 ASN A O 1
ATOM 2383 N N . ASP A 1 324 ? -27.763 -38.639 -14.656 1.00 45.69 324 ASP A N 1
ATOM 2384 C CA . ASP A 1 324 ? -28.377 -38.417 -15.959 1.00 45.69 324 ASP A CA 1
ATOM 2385 C C . ASP A 1 324 ? -29.725 -37.701 -15.768 1.00 45.69 324 ASP A C 1
ATOM 2387 O O . ASP A 1 324 ? -30.551 -38.107 -14.950 1.00 45.69 324 ASP A O 1
ATOM 2391 N N . GLY A 1 325 ? -29.975 -36.672 -16.570 1.00 40.09 325 GLY A N 1
ATOM 2392 C CA . GLY A 1 325 ? -31.265 -35.985 -16.662 1.00 40.09 325 GLY A CA 1
ATOM 2393 C C . GLY A 1 325 ? -31.076 -34.691 -17.437 1.00 40.09 325 GLY A C 1
ATOM 2394 O O . GLY A 1 325 ? -30.670 -33.693 -16.861 1.00 40.09 325 GLY A O 1
ATOM 2395 N N . ASP A 1 326 ? -31.003 -34.806 -18.762 1.00 45.56 326 ASP A N 1
ATOM 2396 C CA . ASP A 1 326 ? -32.045 -34.337 -19.690 1.00 45.56 326 ASP A CA 1
ATOM 2397 C C . ASP A 1 326 ? -31.952 -32.808 -19.927 1.00 45.56 326 ASP A C 1
ATOM 2399 O O . ASP A 1 326 ? -31.659 -32.024 -19.044 1.00 45.56 326 ASP A O 1
ATOM 2403 N N . GLY A 1 327 ? -31.995 -32.271 -21.139 1.00 39.69 327 GLY A N 1
ATOM 2404 C CA . GLY A 1 327 ? -32.629 -32.772 -22.338 1.00 39.69 327 GLY A CA 1
ATOM 2405 C C . GLY A 1 327 ? -33.836 -31.906 -22.667 1.00 39.69 327 GLY A C 1
ATOM 2406 O O . GLY A 1 327 ? -34.936 -32.431 -22.710 1.00 39.69 327 GLY A O 1
ATOM 2407 N N . THR A 1 328 ? -33.646 -30.612 -22.946 1.00 48.91 328 THR A N 1
ATOM 2408 C CA . THR A 1 328 ? -34.595 -29.838 -23.764 1.00 48.91 328 THR A CA 1
ATOM 2409 C C . THR A 1 328 ? -33.851 -28.829 -24.636 1.00 48.91 328 THR A C 1
ATOM 2411 O O . THR A 1 328 ? -33.342 -27.804 -24.192 1.00 48.91 328 THR A O 1
ATOM 2414 N N . ALA A 1 329 ? -33.762 -29.193 -25.911 1.00 48.53 329 ALA A N 1
ATOM 2415 C CA . ALA A 1 329 ? -33.689 -28.258 -27.011 1.00 48.53 329 ALA A CA 1
ATOM 2416 C C . ALA A 1 329 ? -35.121 -27.807 -27.320 1.00 48.53 329 ALA A C 1
ATOM 2418 O O . ALA A 1 329 ? -35.970 -28.666 -27.523 1.00 48.53 329 ALA A O 1
ATOM 2419 N N . ASP A 1 330 ? -35.336 -26.498 -27.385 1.00 53.44 330 ASP A N 1
ATOM 2420 C CA . ASP A 1 330 ? -36.410 -25.813 -28.113 1.00 53.44 330 ASP A CA 1
ATOM 2421 C C . ASP A 1 330 ? -35.748 -24.493 -28.569 1.00 53.44 330 ASP A C 1
ATOM 2423 O O . ASP A 1 330 ? -35.274 -23.723 -27.738 1.00 53.44 330 ASP A O 1
ATOM 2427 N N . ASP A 1 331 ? -35.379 -24.251 -29.824 1.00 48.81 331 ASP A N 1
ATOM 2428 C CA . ASP A 1 331 ? -36.105 -24.335 -31.094 1.00 48.81 331 ASP A CA 1
ATOM 2429 C C . ASP A 1 331 ? -37.142 -23.207 -31.290 1.00 48.81 331 ASP A C 1
ATOM 2431 O O . ASP A 1 331 ? -38.068 -23.037 -30.501 1.00 48.81 331 ASP A O 1
ATOM 2435 N N . TRP A 1 332 ? -36.956 -22.494 -32.410 1.00 42.06 332 TRP A N 1
ATOM 2436 C CA . TRP A 1 332 ? -37.750 -21.403 -33.010 1.00 42.06 332 TRP A CA 1
ATOM 2437 C C . TRP A 1 332 ? -37.843 -20.069 -32.236 1.00 42.06 332 TRP A C 1
ATOM 2439 O O . TRP A 1 332 ? -38.088 -20.017 -31.044 1.00 42.06 332 TRP A O 1
ATOM 2449 N N . GLY A 1 333 ? -37.740 -18.896 -32.857 1.00 39.66 333 GLY A N 1
ATOM 2450 C CA . GLY A 1 333 ? -37.801 -18.572 -34.270 1.00 39.66 333 GLY A CA 1
ATOM 2451 C C . GLY A 1 333 ? -37.868 -17.055 -34.462 1.00 39.66 333 GLY A C 1
ATOM 2452 O O . GLY A 1 333 ? -38.099 -16.281 -33.535 1.00 39.66 333 GLY A O 1
ATOM 2453 N N . GLU A 1 334 ? -37.616 -16.674 -35.703 1.00 50.62 334 GLU A N 1
ATOM 2454 C CA . GLU A 1 334 ? -37.577 -15.331 -36.266 1.00 50.62 334 GLU A CA 1
ATOM 2455 C C . GLU A 1 334 ? -38.835 -14.489 -35.986 1.00 50.62 334 GLU A C 1
ATOM 2457 O O . GLU A 1 334 ? -39.957 -14.989 -36.015 1.00 50.62 334 GLU A O 1
ATOM 2462 N N . SER A 1 335 ? -38.656 -13.170 -35.869 1.00 52.03 335 SER A N 1
ATOM 2463 C CA . SER A 1 335 ? -39.663 -12.208 -36.327 1.00 52.03 335 SER A CA 1
ATOM 2464 C C . SER A 1 335 ? -38.986 -10.915 -36.770 1.00 52.03 335 SER A C 1
ATOM 2466 O O . SER A 1 335 ? -38.598 -10.075 -35.961 1.00 52.03 335 SER A O 1
ATOM 2468 N N . LEU A 1 336 ? -38.871 -10.778 -38.088 1.00 52.78 336 LEU A N 1
ATOM 2469 C CA . LEU A 1 336 ? -38.747 -9.505 -38.785 1.00 52.78 336 LEU A CA 1
ATOM 2470 C C . LEU A 1 336 ? -40.072 -8.728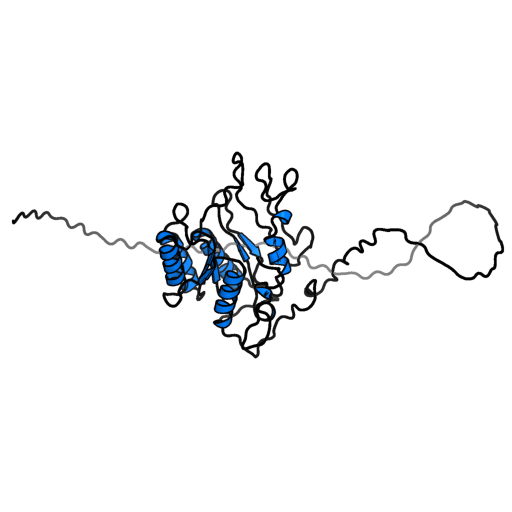 -38.693 1.00 52.78 336 LEU A C 1
ATOM 2472 O O . LEU A 1 336 ? -41.147 -9.310 -38.821 1.00 52.78 336 LEU A O 1
ATOM 2476 N N . GLY A 1 337 ? -39.960 -7.414 -38.546 1.00 46.88 337 GLY A N 1
ATOM 2477 C CA . GLY A 1 337 ? -40.979 -6.383 -38.785 1.00 46.88 337 GLY A CA 1
ATOM 2478 C C . GLY A 1 337 ? -40.291 -5.062 -38.446 1.00 46.88 337 GLY A C 1
ATOM 2479 O O . GLY A 1 337 ? -39.885 -4.876 -37.305 1.00 46.88 337 GLY A O 1
ATOM 2480 N N . ASP A 1 338 ? -39.837 -4.236 -39.387 1.00 58.38 338 ASP A N 1
ATOM 2481 C CA . ASP A 1 338 ? -40.568 -3.515 -40.441 1.00 58.38 338 ASP A CA 1
ATOM 2482 C C . ASP A 1 338 ? -41.875 -2.908 -39.933 1.00 58.38 338 ASP A C 1
ATOM 2484 O O . ASP A 1 338 ? -42.876 -3.605 -39.821 1.00 58.38 338 ASP A O 1
ATOM 2488 N N . ASP A 1 339 ? -41.796 -1.623 -39.581 1.00 54.56 339 ASP A N 1
ATOM 2489 C CA . ASP A 1 339 ? -42.876 -0.638 -39.635 1.00 54.56 339 ASP A CA 1
ATOM 2490 C C . ASP A 1 339 ? -42.268 0.762 -39.390 1.00 54.56 339 ASP A C 1
ATOM 2492 O O . ASP A 1 339 ? -41.909 1.097 -38.258 1.00 54.56 339 ASP A O 1
ATOM 2496 N N . GLY A 1 340 ? -42.193 1.592 -40.443 1.00 43.62 340 GLY A N 1
ATOM 2497 C CA . GLY A 1 340 ? -42.123 3.065 -40.338 1.00 43.62 340 GLY A CA 1
ATOM 2498 C C . GLY A 1 340 ? -40.888 3.758 -40.894 1.00 43.62 340 GLY A C 1
ATOM 2499 O O . GLY A 1 340 ? -39.937 3.961 -40.110 1.00 43.62 340 GLY A O 1
#

Secondary structure (DSSP, 8-state):
--SSTT-STT-EETTTTEEGGGT--EEEEE---BTTB--EEEEEEESS-HHHHHHHH-HHHHEESSSTTSTTS-SS-EE---BTTTSTT--SS-BBPP-----TTSSS-------HHHHHHHHHHHHHHHHHS--TTS---TT---EEEEEE-S--TTT--HHHHHHHHHHHHHTT-EEEEEEESTTTTSHHHHHHHHHHHHHHHTSS--PEEESSHHHHHHHHHHHHTTS---TTSPPP---SSS---TT-----------------------------------------------------------------------------------------

Radius of gyration: 32.23 Å; Cα contacts (8 Å, |Δi|>4): 450; chains: 1; bounding box: 111×74×78 Å

Mean predicted aligned error: 16.3 Å

Solvent-accessible surface area (backbone atoms only — not comparable to full-atom values): 21498 Å² total; per-residue (Å²): 133,43,65,55,103,74,16,67,47,62,37,58,36,80,94,74,73,41,37,39,36,28,72,44,63,51,59,40,72,45,52,16,27,81,80,66,68,37,56,39,74,27,33,62,72,32,60,64,45,46,66,54,46,37,50,20,67,32,55,76,60,9,42,41,77,74,41,49,93,41,79,80,63,23,60,68,56,48,65,43,73,37,42,30,38,82,39,86,88,47,42,98,54,74,24,27,24,49,50,74,47,59,62,87,90,42,78,40,60,82,54,42,52,38,28,56,30,52,30,40,42,49,50,45,53,49,50,56,50,40,74,76,60,47,55,86,92,55,75,74,58,99,82,63,84,57,76,43,78,48,77,40,52,30,65,33,76,95,56,39,50,70,73,49,39,41,53,29,28,38,54,31,33,76,71,65,24,44,29,46,28,34,38,44,46,99,56,46,89,36,74,65,15,46,51,45,33,43,49,51,5,23,37,9,39,78,61,75,46,67,53,38,78,17,78,45,73,72,39,44,45,51,45,52,44,60,55,54,68,69,55,88,74,68,90,82,60,87,62,53,81,59,84,47,84,79,57,82,59,102,82,71,85,76,83,73,77,78,78,80,79,73,89,74,91,79,92,75,89,83,87,82,89,80,90,90,88,81,89,84,89,81,88,85,88,85,88,81,88,86,84,89,85,90,92,83,88,85,88,83,80,86,82,87,86,85,87,88,83,84,87,83,89,83,88,79,88,78,87,83,82,89,83,86,78,84,89,80,88,79,83,87,79,90,82,91,76,91,86,135

Foldseek 3Di:
DAAPPLHQQQQAQPVQRHGVLQFFFDWDWDAFAVVVGQTDTQGATDGLCSVLVVLQEPLLNFWDPPPVPPSFQAPPTHGHKDFCCVPPPNDPDTGIHGGWPQDPPDRGSPTGHQLQLSNLQSVLVSVVVCQVDPDPVDDDDPPDAAEAEAEEQQDRPPNDDLVSLLVSLLSCVVVVYAYAYENEEDRCPDPNSLVSQQSNNCSNHVHPDHHQYDHDDVSVSVRSSVVSNPDDGDSPDRTHDNPDVVRDDDDDDGDPPPPPPPDDDDDDDDDDDDDDDDDDDDDDDDDDDDDDDDDDDDDDDDDDDDDDDDDDDDDDDDDDDDDDDDDDDDDDDDDDDDDD

pLDDT: mean 73.43, std 22.39, range [30.94, 98.62]

Sequence (340 aa):
MASGAESLFDVEVTDLGRPLEDLVHLGLIVFGSDAPPEEKVLVQYGPCMQDNFAWALDPNTSCEQPGCDDPWGGPPITWTFEDGSMVPPFFDQSTRSHMPACQAGLAMCQGSGTFTHRGLQRALDNLMAYKANPPPQYPVNDGTQYINILITDGQYNGYSTDAQVQGALEGLFDEGVKTFVIGFGDKLNTPEAQQQLSNMASWGSGGTEDWFDADNQAELEGALAAIVDQIEFDKCCAFNDCSENPEPTTDEPDPDQGDFTGDGDGDSFDGSGSAETADGSGSETVDGSGSETVDGDGTADGPDNDGTADGPDNDGTADGPDNDGDGTADDWGESLGDDG